Protein 6L1W (pdb70)

Nearest PDB structures (foldseek):
  6l1w-assembly1_A  TM=1.005E+00  e=6.007E-41  Mus musculus
  3u9g-assembly1_A  TM=9.540E-01  e=3.881E-32  Rattus norvegicus
  6uej-assembly1_A  TM=9.691E-01  e=9.689E-31  Homo sapiens
  6uei-assembly1_A  TM=9.422E-01  e=1.463E-28  Homo sapiens
  7bzh-assembly1_A  TM=6.789E-01  e=1.700E+00  Saccharolobus islandicus

Radius of gyration: 18.39 Å; Cα contacts (8 Å, |Δi|>4): 291; chains: 1; bounding box: 34×48×48 Å

Structure (mmCIF, N/CA/C/O backbone):
data_6L1W
#
_entry.id   6L1W
#
_cell.length_a   34.450
_cell.length_b   80.548
_cell.length_c   84.172
_cell.angle_alpha   90.000
_cell.angle_beta   90.000
_cell.angle_gamma   90.000
#
_symmetry.space_group_name_H-M   'P 21 21 21'
#
loop_
_entity.id
_entity.type
_entity.pdbx_description
1 polymer 'Zinc finger CCCH-type antiviral protein 1'
2 polymer "RNA (5'-R(*CP*GP*UP*CP*GP*U)-3')"
3 non-polymer 'ZINC ION'
4 water water
#
loop_
_atom_site.group_PDB
_atom_site.id
_atom_site.type_symbol
_atom_site.label_atom_id
_atom_site.label_alt_id
_atom_site.label_comp_id
_atom_site.label_asym_id
_atom_site.label_entity_id
_atom_site.label_seq_id
_atom_site.pdbx_PDB_ins_code
_atom_site.Cartn_x
_atom_site.Cartn_y
_atom_site.Cartn_z
_atom_site.occupancy
_atom_site.B_iso_or_equiv
_atom_site.auth_seq_id
_atom_site.auth_comp_id
_atom_site.auth_asym_id
_atom_site.auth_atom_id
_atom_site.pdbx_PDB_model_num
ATOM 1 N N . PRO A 1 5 ? -10.191 67.064 21.021 1.00 69.24 4 PRO A N 1
ATOM 2 C CA . PRO A 1 5 ? -9.786 68.464 21.202 1.00 66.89 4 PRO A CA 1
ATOM 3 C C . PRO A 1 5 ? -8.303 68.603 21.537 1.00 65.24 4 PRO A C 1
ATOM 4 O O . PRO A 1 5 ? -7.696 69.634 21.249 1.00 62.09 4 PRO A O 1
ATOM 8 N N . GLU A 1 6 ? -7.735 67.566 22.142 1.00 65.49 5 GLU A N 1
ATOM 9 C CA . GLU A 1 6 ? -6.333 67.564 22.540 1.00 55.23 5 GLU A CA 1
ATOM 10 C C . GLU A 1 6 ? -5.473 66.818 21.526 1.00 43.24 5 GLU A C 1
ATOM 11 O O . GLU A 1 6 ? -4.246 66.912 21.550 1.00 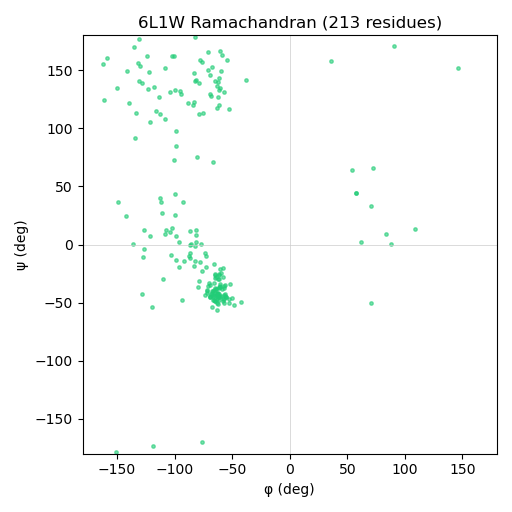39.01 5 GLU A O 1
ATOM 17 N N . VAL A 1 7 ? -6.125 66.077 20.636 1.00 39.82 6 VAL A N 1
ATOM 18 C CA . VAL A 1 7 ? -5.420 65.312 19.609 1.00 39.02 6 VAL A CA 1
ATOM 19 C C . VAL A 1 7 ? -4.774 66.205 18.531 1.00 39.28 6 VAL A C 1
ATOM 20 O O . VAL A 1 7 ? -3.704 65.884 17.999 1.00 38.73 6 VAL A O 1
ATOM 24 N N . PHE A 1 8 ? -5.417 67.333 18.237 1.00 37.06 7 PHE A N 1
ATOM 25 C CA . PHE A 1 8 ? -4.946 68.264 17.212 1.00 35.32 7 PHE A CA 1
ATOM 26 C C . PHE A 1 8 ? -3.628 68.928 17.595 1.00 32.01 7 PHE A C 1
ATOM 27 O O . PHE A 1 8 ? -2.753 69.118 16.749 1.00 32.67 7 PHE A O 1
ATOM 35 N N . CYS A 1 9 ? -3.491 69.283 18.869 1.00 31.79 8 CYS A N 1
ATOM 36 C CA . CYS A 1 9 ? -2.264 69.909 19.347 1.00 33.16 8 CYS A CA 1
ATOM 37 C C . CYS A 1 9 ? -1.121 68.902 19.295 1.00 28.15 8 CYS A C 1
ATOM 38 O O . CYS A 1 9 ? 0.007 69.236 18.915 1.00 33.50 8 CYS A O 1
ATOM 41 N N . PHE A 1 10 ? -1.438 67.667 19.668 1.00 31.46 9 PHE A N 1
ATOM 42 C CA . PHE A 1 10 ? -0.506 66.547 19.618 1.00 31.19 9 PHE A CA 1
ATOM 43 C C . PHE A 1 10 ? 0.114 66.409 18.225 1.00 32.01 9 PHE A C 1
ATOM 44 O O . PHE A 1 10 ? 1.333 66.336 18.082 1.00 32.01 9 PHE A O 1
ATOM 52 N N . ILE A 1 11 ? -0.734 66.391 17.203 1.00 30.41 10 ILE A N 1
ATOM 53 C CA . ILE A 1 11 ? -0.275 66.301 15.817 1.00 30.83 10 ILE A CA 1
ATOM 54 C C . ILE A 1 11 ? 0.575 67.513 15.405 1.00 31.71 10 ILE A C 1
ATOM 55 O O . ILE A 1 11 ? 1.672 67.361 14.861 1.00 27.17 10 ILE A O 1
ATOM 60 N N . THR A 1 12 ? 0.057 68.711 15.671 1.00 31.95 11 THR A N 1
ATOM 61 C CA . THR A 1 12 ? 0.746 69.962 15.340 1.00 25.10 11 THR A CA 1
ATOM 62 C C . THR A 1 12 ? 2.168 70.009 15.896 1.00 24.11 11 THR A C 1
ATOM 63 O O . THR A 1 12 ? 3.109 70.360 15.175 1.00 26.80 11 THR A O 1
ATOM 67 N N . LYS A 1 13 ? 2.320 69.638 17.170 1.00 25.08 12 LYS A N 1
ATOM 68 C CA . LYS A 1 13 ? 3.634 69.604 17.821 1.00 28.60 12 LYS A CA 1
ATOM 69 C C . LYS A 1 13 ? 4.617 68.725 17.059 1.00 30.46 12 LYS A C 1
ATOM 70 O O . LYS A 1 13 ? 5.774 69.095 16.878 1.00 36.44 12 LYS A O 1
ATOM 76 N N . ILE A 1 14 ? 4.151 67.565 16.606 1.00 33.25 13 ILE A N 1
ATOM 77 C CA . ILE A 1 14 ? 4.994 66.647 15.838 1.00 31.12 13 ILE A CA 1
ATOM 78 C C . ILE A 1 14 ? 5.319 67.205 14.447 1.00 29.30 13 ILE A C 1
ATOM 79 O O . ILE A 1 14 ? 6.467 67.147 14.008 1.00 35.61 13 ILE A O 1
ATOM 84 N N . LEU A 1 15 ? 4.313 67.742 13.758 1.00 29.83 14 LEU A N 1
ATOM 85 C CA . LEU A 1 15 ? 4.544 68.414 12.476 1.00 29.12 14 LEU A CA 1
ATOM 86 C C . LEU A 1 15 ? 5.533 69.568 12.640 1.00 29.25 14 LEU A C 1
ATOM 87 O O . LEU A 1 15 ? 6.482 69.701 11.864 1.00 29.54 14 LEU A O 1
ATOM 92 N N . CYS A 1 16 ? 5.313 70.393 13.661 1.00 30.78 15 CYS A N 1
ATOM 93 C CA . CYS A 1 16 ? 6.189 71.534 13.922 1.00 35.15 15 CYS A CA 1
ATOM 94 C C . CYS A 1 16 ? 7.600 71.100 14.311 1.00 42.64 15 CYS A C 1
ATOM 95 O O . CYS A 1 16 ? 8.567 71.833 14.100 1.00 47.27 15 CYS A O 1
ATOM 98 N N . ALA A 1 17 ? 7.715 69.901 14.872 1.00 44.05 16 ALA A N 1
ATOM 99 C CA . ALA A 1 17 ? 9.015 69.354 15.245 1.00 44.27 16 ALA A CA 1
ATOM 100 C C . ALA A 1 17 ? 9.772 68.864 14.010 1.00 44.47 16 ALA A C 1
ATOM 101 O O . ALA A 1 17 ? 11.000 68.753 14.022 1.00 41.82 16 ALA A O 1
ATOM 103 N N . HIS A 1 18 ? 9.031 68.571 12.946 1.00 44.89 17 HIS A N 1
ATOM 104 C CA . HIS A 1 18 ? 9.625 68.048 11.724 1.00 44.50 17 HIS A CA 1
ATOM 105 C C . HIS A 1 18 ? 9.554 69.042 10.566 1.00 39.60 17 HIS A C 1
ATOM 106 O O . HIS A 1 18 ? 9.359 68.652 9.413 1.00 41.06 17 HIS A O 1
ATOM 113 N N . GLY A 1 19 ? 9.707 70.325 10.874 1.00 37.20 18 GLY A N 1
ATOM 114 C CA . GLY A 1 19 ? 9.820 71.341 9.841 1.00 33.83 18 GLY A CA 1
ATOM 115 C C . GLY A 1 19 ? 8.501 71.847 9.288 1.00 32.24 18 GLY A C 1
ATOM 116 O O . GLY A 1 19 ? 8.478 72.575 8.294 1.00 33.69 18 GLY A O 1
ATOM 117 N N . GLY A 1 20 ? 7.399 71.460 9.923 1.00 25.11 19 GLY A N 1
ATOM 118 C CA . GLY A 1 20 ? 6.087 71.962 9.545 1.00 21.11 19 GLY A CA 1
ATOM 119 C C . GLY A 1 20 ? 5.386 71.163 8.460 1.00 28.23 19 GLY A C 1
ATOM 120 O O . GLY A 1 20 ? 4.270 71.502 8.054 1.00 26.93 19 GLY A O 1
ATOM 121 N N . ARG A 1 21 ? 6.041 70.104 7.989 1.00 31.59 20 ARG A N 1
ATOM 122 C CA . ARG A 1 21 ? 5.481 69.238 6.954 1.00 31.81 20 ARG A CA 1
ATOM 123 C C . ARG A 1 21 ? 5.988 67.799 7.102 1.00 35.34 20 ARG A C 1
ATOM 124 O O . ARG A 1 21 ? 7.177 67.568 7.322 1.00 36.51 20 ARG A O 1
ATOM 132 N N . MET A 1 22 ? 5.075 66.839 6.996 1.00 33.08 21 MET A N 1
ATOM 133 C CA . MET A 1 22 ? 5.428 65.423 6.991 1.00 32.91 21 MET A CA 1
ATOM 134 C C . MET A 1 22 ? 4.546 64.698 5.990 1.00 34.70 21 MET A C 1
ATOM 135 O O . MET A 1 22 ? 3.399 65.096 5.762 1.00 31.59 21 MET A O 1
ATOM 140 N N . THR A 1 23 ? 5.075 63.633 5.395 1.00 36.98 22 THR A N 1
ATOM 141 C CA . THR A 1 23 ? 4.250 62.734 4.604 1.00 41.00 22 THR A CA 1
ATOM 142 C C . THR A 1 23 ? 3.349 61.971 5.563 1.00 41.90 22 THR A C 1
ATOM 143 O O . THR A 1 23 ? 3.715 61.747 6.719 1.00 35.80 22 THR A O 1
ATOM 147 N N . LEU A 1 24 ? 2.170 61.587 5.088 1.00 44.07 23 LEU A N 1
ATOM 148 C CA . LEU A 1 24 ? 1.213 60.864 5.917 1.00 47.89 23 LEU A CA 1
ATOM 149 C C . LEU A 1 24 ? 1.790 59.542 6.412 1.00 47.47 23 LEU A C 1
ATOM 150 O O . LEU A 1 24 ? 1.487 59.102 7.523 1.00 42.22 23 LEU A O 1
ATOM 155 N N . GLU A 1 25 ? 2.620 58.914 5.584 1.00 51.02 24 GLU A N 1
ATOM 156 C CA . GLU A 1 25 ? 3.292 57.678 5.973 1.00 56.83 24 GLU A CA 1
ATOM 157 C C . GLU A 1 25 ? 4.255 57.933 7.133 1.00 53.30 24 GLU A C 1
ATOM 158 O O . GLU A 1 25 ? 4.232 57.217 8.137 1.00 48.52 24 GLU A O 1
ATOM 164 N N . GLU A 1 26 ? 5.086 58.965 6.998 1.00 52.49 25 GLU A N 1
ATOM 165 C CA . GLU A 1 26 ? 6.061 59.305 8.032 1.00 54.24 25 GLU A CA 1
ATOM 166 C C . GLU A 1 26 ? 5.374 59.753 9.323 1.00 52.36 25 GLU A C 1
ATOM 167 O O . GLU A 1 26 ? 5.913 59.579 10.417 1.00 55.12 25 GLU A O 1
ATOM 173 N N . LEU A 1 27 ? 4.181 60.326 9.191 1.00 48.64 26 LEU A N 1
ATOM 174 C CA . LEU A 1 27 ? 3.403 60.739 10.358 1.00 45.52 26 LEU A CA 1
ATOM 175 C C . LEU A 1 27 ? 2.937 59.511 11.136 1.00 46.44 26 LEU A C 1
ATOM 176 O O . LEU A 1 27 ? 2.978 59.489 12.367 1.00 45.26 26 LEU A O 1
ATOM 181 N N . LEU A 1 28 ? 2.501 58.490 10.401 1.00 48.80 27 LEU A N 1
ATOM 182 C CA . LEU A 1 28 ? 2.082 57.223 10.992 1.00 52.15 27 LEU A CA 1
ATOM 183 C C . LEU A 1 28 ? 3.245 56.508 11.680 1.00 52.87 27 LEU A C 1
ATOM 184 O O . LEU A 1 28 ? 3.040 55.726 12.608 1.00 52.87 27 LEU A O 1
ATOM 189 N N . GLY A 1 29 ? 4.466 56.787 11.231 1.00 54.70 28 GLY A N 1
ATOM 190 C CA . GLY A 1 29 ? 5.651 56.175 11.811 1.00 60.13 28 GLY A CA 1
ATOM 191 C C . GLY A 1 29 ? 6.115 56.863 13.082 1.00 62.81 28 GLY A C 1
ATOM 192 O O . GLY A 1 29 ? 7.217 56.614 13.575 1.00 63.29 28 GLY A O 1
ATOM 193 N N . GLU A 1 30 ? 5.259 57.733 13.610 1.00 61.56 29 GLU A N 1
ATOM 194 C CA . GLU A 1 30 ? 5.548 58.481 14.823 1.00 59.31 29 GLU A CA 1
ATOM 195 C C . GLU A 1 30 ? 4.420 58.324 15.843 1.00 53.29 29 GLU A C 1
ATOM 196 O O . GLU A 1 30 ? 4.569 58.717 16.997 1.00 52.70 29 GLU A O 1
ATOM 202 N N . ILE A 1 31 ? 3.291 57.758 15.416 1.00 52.51 30 ILE A N 1
ATOM 203 C CA . ILE A 1 31 ? 2.107 57.673 16.279 1.00 52.15 30 ILE A CA 1
ATOM 204 C C . ILE A 1 31 ? 1.477 56.281 16.351 1.00 55.73 30 ILE A C 1
ATOM 205 O O . ILE A 1 31 ? 1.910 55.351 15.670 1.00 57.03 30 ILE A O 1
ATOM 210 N N . SER A 1 32 ? 0.440 56.161 17.178 1.00 59.99 31 SER A N 1
ATOM 211 C CA . SER A 1 32 ? -0.198 54.879 17.465 1.00 66.42 31 SER A CA 1
ATOM 212 C C . SER A 1 32 ? -1.611 54.822 16.911 1.00 68.32 31 SER A C 1
ATOM 213 O O . SER A 1 32 ? -2.522 54.300 17.557 1.00 68.27 31 SER A O 1
ATOM 216 N N . LEU A 1 33 ? -1.790 55.363 15.714 1.00 67.16 32 LEU A N 1
ATOM 217 C CA . LEU A 1 33 ? -3.089 55.334 15.064 1.00 64.81 32 LEU A CA 1
ATOM 218 C C . LEU A 1 33 ? -2.979 54.639 13.711 1.00 68.08 32 LEU A C 1
ATOM 219 O O . LEU A 1 33 ? -1.930 54.687 13.068 1.00 68.84 32 LEU A O 1
ATOM 224 N N . PRO A 1 34 ? -4.051 53.958 13.289 1.00 68.89 33 PRO A N 1
ATOM 225 C CA . PRO A 1 34 ? -4.061 53.468 11.911 1.00 68.00 33 PRO A CA 1
ATOM 226 C C . PRO A 1 34 ? -4.345 54.627 10.968 1.00 67.73 33 PRO A C 1
ATOM 227 O O . PRO A 1 34 ? -4.920 55.634 11.388 1.00 62.82 33 PRO A O 1
ATOM 231 N N . GLU A 1 35 ? -3.942 54.473 9.713 1.00 69.36 34 GLU A N 1
ATOM 232 C CA . GLU A 1 35 ? -4.065 55.517 8.702 1.00 65.26 34 GLU A CA 1
ATOM 233 C C . GLU A 1 35 ? -5.481 56.083 8.591 1.00 64.15 34 GLU A C 1
ATOM 234 O O . GLU A 1 35 ? -5.664 57.270 8.329 1.00 59.90 34 GLU A O 1
ATOM 240 N N . ALA A 1 36 ? -6.477 55.226 8.797 1.00 68.36 35 ALA A N 1
ATOM 241 C CA . ALA A 1 36 ? -7.883 55.624 8.731 1.00 68.26 35 ALA A CA 1
ATOM 242 C C . ALA A 1 36 ? -8.265 56.660 9.790 1.00 64.92 35 ALA A C 1
ATOM 243 O O . ALA A 1 36 ? -8.989 57.610 9.497 1.00 63.51 35 ALA A O 1
ATOM 245 N N . GLN A 1 37 ? -7.788 56.461 11.019 1.00 63.71 36 GLN A N 1
ATOM 246 C CA . GLN A 1 37 ? -8.067 57.376 12.131 1.00 62.41 36 GLN A CA 1
ATOM 247 C C . GLN A 1 37 ? -7.368 58.729 11.967 1.00 61.35 36 GLN A C 1
ATOM 248 O O . GLN A 1 37 ? -7.959 59.782 12.206 1.00 61.61 36 GLN A O 1
ATOM 254 N N . LEU A 1 38 ? -6.096 58.687 11.587 1.00 58.13 37 LEU A N 1
ATOM 255 C CA . LEU A 1 38 ? -5.304 59.896 11.410 1.00 56.82 37 LEU A CA 1
ATOM 256 C C . LEU A 1 38 ? -5.893 60.772 10.312 1.00 57.38 37 LEU A C 1
ATOM 257 O O . LEU A 1 38 ? -6.143 61.961 10.514 1.00 58.31 37 LEU A O 1
ATOM 262 N N . TYR A 1 39 ? -6.128 60.161 9.157 1.00 56.83 38 TYR A N 1
ATOM 263 C CA . TYR A 1 39 ? -6.561 60.877 7.963 1.00 58.02 38 TYR A CA 1
ATOM 264 C C . TYR A 1 39 ? -7.920 61.563 8.118 1.00 60.00 38 TYR A C 1
ATOM 265 O O . TYR A 1 39 ? -8.170 62.596 7.495 1.00 60.69 38 TYR A O 1
ATOM 274 N N . GLU A 1 40 ? -8.790 60.996 8.949 1.00 62.29 39 GLU A N 1
ATOM 275 C CA . GLU A 1 40 ? -10.114 61.576 9.179 1.00 67.25 39 GLU A CA 1
ATOM 276 C C . GLU A 1 40 ? -10.089 62.693 10.220 1.00 64.13 39 GLU A C 1
ATOM 277 O O . GLU A 1 40 ? -11.018 63.498 10.303 1.00 65.84 39 GLU A O 1
ATOM 283 N N . LEU A 1 41 ? -9.023 62.730 11.015 1.00 60.98 40 LEU A N 1
ATOM 284 C CA . LEU A 1 41 ? -8.843 63.767 12.029 1.00 55.99 40 LEU A CA 1
ATOM 285 C C . LEU A 1 41 ? -8.316 65.061 11.399 1.00 53.05 40 LEU A C 1
ATOM 286 O O . LEU A 1 41 ? -8.695 66.164 11.801 1.00 51.75 40 LEU A O 1
ATOM 291 N N . LEU A 1 42 ? -7.442 64.908 10.409 1.00 49.17 41 LEU A N 1
ATOM 292 C CA . LEU A 1 42 ? -6.876 66.035 9.678 1.00 46.45 41 LEU A CA 1
ATOM 293 C C . LEU A 1 42 ? -7.973 66.797 8.933 1.00 49.85 41 LEU A C 1
ATOM 294 O O . LEU A 1 42 ? -8.026 68.029 8.970 1.00 50.21 41 LEU A O 1
ATOM 299 N N . LYS A 1 43 ? -8.856 66.049 8.276 1.00 52.39 42 LYS A N 1
ATOM 300 C CA . LYS A 1 43 ? -9.994 66.626 7.566 1.00 54.64 42 LYS A CA 1
ATOM 301 C C . LYS A 1 43 ? -10.925 67.409 8.488 1.00 58.16 42 LYS A C 1
ATOM 302 O O . LYS A 1 43 ? -11.488 68.432 8.092 1.00 56.81 42 LYS A O 1
ATOM 308 N N . ALA A 1 44 ? -11.082 66.918 9.716 1.00 60.94 43 ALA A N 1
ATOM 309 C CA . ALA A 1 44 ? -11.973 67.532 10.701 1.00 58.83 43 ALA A CA 1
ATOM 310 C C . ALA A 1 44 ? -11.550 68.950 11.078 1.00 54.16 43 ALA A C 1
ATOM 311 O O . ALA A 1 44 ? -12.331 69.891 10.949 1.00 53.48 43 ALA A O 1
ATOM 313 N N . ALA A 1 45 ? -10.314 69.093 11.550 1.00 51.83 44 ALA A N 1
ATOM 314 C CA . ALA A 1 45 ? -9.768 70.403 11.902 1.00 47.94 44 ALA A CA 1
ATOM 315 C C . ALA A 1 45 ? -9.789 71.377 10.726 1.00 38.88 44 ALA A C 1
ATOM 316 O O . ALA A 1 45 ? -9.849 72.592 10.920 1.00 40.68 44 ALA A O 1
ATOM 318 N N . GLY A 1 46 ? -9.721 70.840 9.511 1.00 34.03 45 GLY A N 1
ATOM 319 C CA . GLY A 1 46 ? -9.814 71.655 8.313 1.00 35.43 45 GLY A CA 1
ATOM 320 C C . GLY A 1 46 ? -8.479 72.161 7.799 1.00 31.15 45 GLY A C 1
ATOM 321 O O . GLY A 1 46 ? -7.461 72.026 8.476 1.00 29.65 45 GLY A O 1
ATOM 322 N N . PRO A 1 47 ? -8.482 72.758 6.596 1.00 32.30 46 PRO A N 1
ATOM 323 C CA . PRO A 1 47 ? -7.278 73.238 5.903 1.00 30.71 46 PRO A CA 1
ATOM 324 C C . PRO A 1 47 ? -6.687 74.511 6.513 1.00 29.12 46 PRO A C 1
ATOM 325 O O . PRO A 1 47 ? -5.609 74.938 6.096 1.00 23.84 46 PRO A O 1
ATOM 329 N N . ASP A 1 48 ? -7.385 75.111 7.473 1.00 32.94 47 ASP A N 1
ATOM 330 C CA . ASP A 1 48 ? -6.846 76.263 8.191 1.00 35.90 47 ASP A CA 1
ATOM 331 C C . ASP A 1 48 ? -5.980 75.803 9.358 1.00 33.85 47 ASP A C 1
ATOM 332 O O . ASP A 1 48 ? -5.428 76.617 10.098 1.00 36.89 47 ASP A O 1
ATOM 337 N N . ARG A 1 49 ? -5.862 74.486 9.505 1.00 28.91 48 ARG A N 1
ATOM 338 C CA . ARG A 1 49 ? -5.002 73.886 10.519 1.00 29.76 48 ARG A CA 1
ATOM 339 C C . ARG A 1 49 ? -4.071 72.849 9.870 1.00 27.90 48 ARG A C 1
ATOM 340 O O . ARG A 1 49 ? -2.880 72.778 10.182 1.00 22.79 48 ARG A O 1
ATOM 348 N N . PHE A 1 50 ? -4.621 72.049 8.960 1.00 26.97 49 PHE A N 1
ATOM 349 C CA . PHE A 1 50 ? -3.833 71.050 8.251 1.00 23.15 49 PHE A CA 1
ATOM 350 C C . PHE A 1 50 ? -4.124 71.087 6.745 1.00 26.74 49 PHE A C 1
ATOM 351 O O . PHE A 1 50 ? -5.232 70.774 6.311 1.00 26.03 49 PHE A O 1
ATOM 359 N N . VAL A 1 51 ? -3.125 71.480 5.959 1.00 22.56 50 VAL A N 1
ATOM 360 C CA . VAL A 1 51 ? -3.241 71.491 4.502 1.00 25.08 50 VAL A CA 1
ATOM 361 C C . VAL A 1 51 ? -2.832 70.131 3.939 1.00 30.23 50 VAL A C 1
ATOM 362 O O . VAL A 1 51 ? -1.710 69.679 4.172 1.00 24.76 50 VAL A O 1
ATOM 366 N N . LEU A 1 52 ? -3.740 69.483 3.205 1.00 32.78 51 LEU A N 1
ATOM 367 C CA . LEU A 1 52 ? -3.501 68.135 2.665 1.00 33.50 51 LEU A CA 1
ATOM 368 C C . LEU A 1 52 ? -3.072 68.140 1.190 1.00 34.98 51 LEU A C 1
ATOM 369 O O . LEU A 1 52 ? -3.677 68.816 0.362 1.00 36.66 51 LEU A O 1
ATOM 374 N N . LEU A 1 53 ? -2.028 67.375 0.874 1.00 38.27 52 LEU A N 1
ATOM 375 C CA . LEU A 1 53 ? -1.361 67.461 -0.426 1.00 42.34 52 LEU A CA 1
ATOM 376 C C . LEU A 1 53 ? -1.300 66.131 -1.181 1.00 47.28 52 LEU A C 1
ATOM 37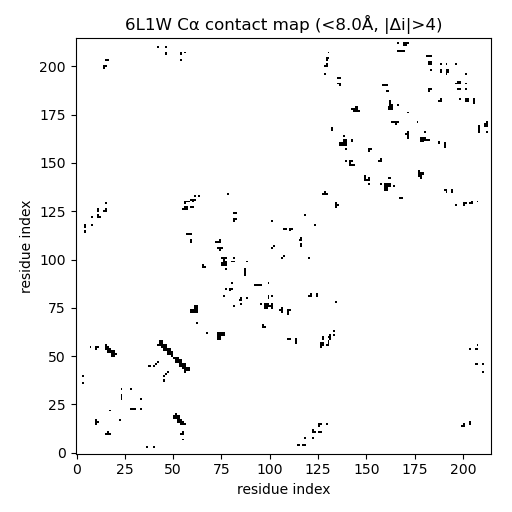7 O O . LEU A 1 53 ? -1.460 65.061 -0.597 1.00 45.18 52 LEU A O 1
ATOM 382 N N . GLU A 1 54 ? -1.046 66.215 -2.484 1.00 58.57 53 GLU A N 1
ATOM 383 C CA . GLU A 1 54 ? -0.903 65.032 -3.327 1.00 65.89 53 GLU A CA 1
ATOM 384 C C . GLU A 1 54 ? 0.398 65.093 -4.119 1.00 67.04 53 GLU A C 1
ATOM 385 O O . GLU A 1 54 ? 0.522 64.494 -5.185 1.00 69.98 53 GLU A O 1
ATOM 391 N N . THR A 1 62 ? 1.537 59.578 -3.333 1.00 73.25 61 THR A N 1
ATOM 392 C CA . THR A 1 62 ? 1.966 59.944 -1.986 1.00 71.90 61 THR A CA 1
ATOM 393 C C . THR A 1 62 ? 1.101 61.071 -1.413 1.00 67.45 61 THR A C 1
ATOM 394 O O . THR A 1 62 ? 0.466 61.820 -2.158 1.00 68.39 61 THR A O 1
ATOM 398 N N . ARG A 1 63 ? 1.072 61.176 -0.087 1.00 60.07 62 ARG A N 1
ATOM 399 C CA . ARG A 1 63 ? 0.302 62.210 0.597 1.00 53.29 62 ARG A CA 1
ATOM 400 C C . ARG A 1 63 ? 1.140 62.921 1.650 1.00 47.68 62 ARG A C 1
ATOM 401 O O . ARG A 1 63 ? 1.925 62.293 2.364 1.00 47.12 62 ARG A O 1
ATOM 409 N N . SER A 1 64 ? 0.958 64.234 1.744 1.00 43.22 63 SER A N 1
ATOM 410 C CA . SER A 1 64 ? 1.647 65.048 2.740 1.00 43.48 63 SER A CA 1
ATOM 411 C C . SER A 1 64 ? 0.682 65.953 3.501 1.00 37.34 63 SER A C 1
ATOM 412 O O . SER A 1 64 ? -0.381 66.318 2.991 1.00 37.43 63 SER A O 1
ATOM 415 N N . VAL A 1 65 ? 1.059 66.313 4.723 1.00 31.45 64 VAL A N 1
ATOM 416 C CA . VAL A 1 65 ? 0.275 67.254 5.513 1.00 32.70 64 VAL A CA 1
ATOM 417 C C . VAL A 1 65 ? 1.149 68.453 5.912 1.00 33.21 64 VAL A C 1
ATOM 418 O O . VAL A 1 65 ? 2.303 68.292 6.329 1.00 32.20 64 VAL A O 1
ATOM 422 N N . VAL A 1 66 ? 0.608 69.657 5.744 1.00 29.17 65 VAL A N 1
ATOM 423 C CA . VAL A 1 66 ? 1.315 70.877 6.127 1.00 22.34 65 VAL A CA 1
ATOM 424 C C . VAL A 1 66 ? 0.580 71.546 7.289 1.00 21.40 65 VAL A C 1
ATOM 425 O O . VAL A 1 66 ? -0.624 71.780 7.216 1.00 21.34 65 VAL A O 1
ATOM 429 N N . ALA A 1 67 ? 1.300 71.835 8.370 1.00 20.90 66 ALA A N 1
ATOM 430 C CA . ALA A 1 67 ? 0.691 72.477 9.535 1.00 20.53 66 ALA A CA 1
ATOM 431 C C . ALA A 1 67 ? 0.512 73.971 9.306 1.00 18.73 66 ALA A C 1
ATOM 432 O O . ALA A 1 67 ? 1.386 74.625 8.744 1.00 18.01 66 ALA A O 1
ATOM 434 N N . THR A 1 68 ? -0.620 74.512 9.740 1.00 18.93 67 THR A N 1
ATOM 435 C CA . THR A 1 68 ? -0.842 75.954 9.666 1.00 18.36 67 THR A CA 1
ATOM 436 C C . THR A 1 68 ? -1.779 76.406 10.786 1.00 17.41 67 THR A C 1
ATOM 437 O O . THR A 1 68 ? -2.191 75.592 11.617 1.00 18.81 67 THR A O 1
ATOM 441 N N . THR A 1 69 ? -2.095 77.699 10.825 1.00 14.50 68 THR A N 1
ATOM 442 C CA . THR A 1 69 ? -2.955 78.256 11.872 1.00 11.39 68 THR A CA 1
ATOM 443 C C . THR A 1 69 ? -3.494 79.605 11.419 1.00 15.26 68 THR A C 1
ATOM 444 O O . THR A 1 69 ? -2.889 80.252 10.561 1.00 12.65 68 THR A O 1
ATOM 448 N N . ARG A 1 70 ? -4.634 80.017 11.975 1.00 12.69 69 ARG A N 1
ATOM 449 C CA . ARG A 1 70 ? -5.191 81.339 11.696 1.00 15.50 69 ARG A CA 1
ATOM 450 C C . ARG A 1 70 ? -4.522 82.401 12.563 1.00 12.79 69 ARG A C 1
ATOM 451 O O . ARG A 1 70 ? -4.672 83.595 12.323 1.00 19.07 69 ARG A O 1
ATOM 459 N N . ALA A 1 71 ? -3.797 81.960 13.587 1.00 14.98 70 ALA A N 1
ATOM 460 C CA . ALA A 1 71 ? -3.186 82.887 14.538 1.00 12.81 70 ALA A CA 1
ATOM 461 C C . ALA A 1 71 ? -2.159 83.774 13.853 1.00 18.44 70 ALA A C 1
ATOM 462 O O . ALA A 1 71 ? -1.342 83.311 13.050 1.00 18.46 70 ALA A O 1
ATOM 464 N N . ARG A 1 72 ? -2.207 85.057 14.183 1.00 14.31 71 ARG A N 1
ATOM 465 C CA . ARG A 1 72 ? -1.360 86.034 13.537 1.00 11.71 71 ARG A CA 1
ATOM 466 C C . ARG A 1 72 ? -0.695 86.897 14.587 1.00 12.47 71 ARG A C 1
ATOM 467 O O . ARG A 1 72 ? -1.190 87.025 15.711 1.00 16.68 71 ARG A O 1
ATOM 475 N N . VAL A 1 73 ? 0.435 87.484 14.212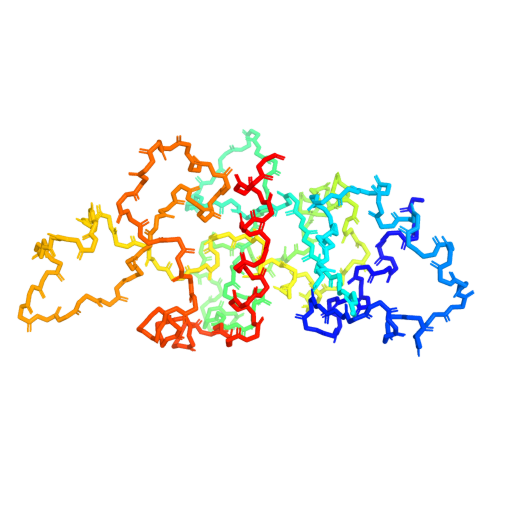 1.00 11.59 72 VAL A N 1
ATOM 476 C CA . VAL A 1 73 ? 1.118 88.456 15.055 1.00 11.82 72 VAL A CA 1
ATOM 477 C C . VAL A 1 73 ? 0.675 89.857 14.658 1.00 16.55 72 VAL A C 1
ATOM 478 O O . VAL A 1 73 ? 0.684 90.207 13.474 1.00 18.83 72 VAL A O 1
ATOM 482 N N . CYS A 1 74 ? 0.268 90.649 15.648 1.00 14.34 73 CYS A N 1
ATOM 483 C CA . CYS A 1 74 ? -0.123 92.042 15.417 1.00 18.10 73 CYS A CA 1
ATOM 484 C C . CYS A 1 74 ? 1.012 92.822 14.761 1.00 17.49 73 CYS A C 1
ATOM 485 O O . CYS A 1 74 ? 2.151 92.762 15.221 1.00 21.77 73 CYS A O 1
ATOM 488 N N . ARG A 1 75 ? 0.694 93.547 13.689 1.00 21.08 74 ARG A N 1
ATOM 489 C CA . ARG A 1 75 ? 1.695 94.259 12.884 1.00 24.91 74 ARG A CA 1
ATOM 490 C C . ARG A 1 75 ? 1.999 95.657 13.407 1.00 29.57 74 ARG A C 1
ATOM 491 O O . ARG A 1 75 ? 2.934 96.304 12.938 1.00 29.15 74 ARG A O 1
ATOM 499 N N . ARG A 1 76 ? 1.202 96.129 14.360 1.00 28.69 75 ARG A N 1
ATOM 500 C CA . ARG A 1 76 ? 1.358 97.485 14.880 1.00 32.97 75 ARG A CA 1
ATOM 501 C C . ARG A 1 76 ? 2.649 97.695 15.667 1.00 27.48 75 ARG A C 1
ATOM 502 O O . ARG A 1 76 ? 3.192 96.760 16.258 1.00 21.89 75 ARG A O 1
ATOM 510 N N . LYS A 1 77 ? 3.123 98.937 15.673 1.00 28.02 76 LYS A N 1
ATOM 511 C CA . LYS A 1 77 ? 4.201 99.348 16.562 1.00 32.84 76 LYS A CA 1
ATOM 512 C C . LYS A 1 77 ? 3.679 99.463 17.992 1.00 30.79 76 LYS A C 1
ATOM 513 O O . LYS A 1 77 ? 4.333 99.026 18.942 1.00 35.47 76 LYS A O 1
ATOM 519 N N . TYR A 1 78 ? 2.501 100.063 18.131 1.00 23.89 77 TYR A N 1
ATOM 520 C CA . TYR A 1 78 ? 1.841 100.209 19.424 1.00 26.40 77 TYR A CA 1
ATOM 521 C C . TYR A 1 78 ? 0.355 99.963 19.219 1.00 30.38 77 TYR A C 1
ATOM 522 O O . TYR A 1 78 ? -0.298 100.648 18.426 1.00 40.04 77 TYR A O 1
ATOM 531 N N . CYS A 1 79 ? -0.178 98.978 19.930 1.00 28.21 78 CYS A N 1
ATOM 532 C CA . CYS A 1 79 ? -1.557 98.565 19.723 1.00 27.38 78 CYS A CA 1
ATOM 533 C C . CYS A 1 79 ? -2.393 98.777 20.970 1.00 28.27 78 CYS A C 1
ATOM 534 O O . CYS A 1 79 ? -1.964 98.433 22.066 1.00 29.53 78 CYS A O 1
ATOM 537 N N . GLN A 1 80 ? -3.592 99.328 20.805 1.00 32.52 79 GLN A N 1
ATOM 538 C CA . GLN A 1 80 ? -4.513 99.469 21.929 1.00 35.49 79 GLN A CA 1
ATOM 539 C C . GLN A 1 80 ? -5.615 98.422 21.835 1.00 32.50 79 GLN A C 1
ATOM 540 O O . GLN A 1 80 ? -6.215 98.252 20.778 1.00 30.91 79 GLN A O 1
ATOM 546 N N . ARG A 1 81 ? -5.872 97.720 22.936 1.00 36.40 80 ARG A N 1
ATOM 547 C CA . ARG A 1 81 ? -6.931 96.716 22.971 1.00 41.16 80 ARG A CA 1
ATOM 548 C C . ARG A 1 81 ? -8.279 97.354 22.663 1.00 41.10 80 ARG A C 1
ATOM 549 O O . ARG A 1 81 ? -8.498 98.520 22.980 1.00 45.80 80 ARG A O 1
ATOM 557 N N . PRO A 1 82 ? -9.197 96.591 22.051 1.00 40.12 81 PRO A N 1
ATOM 558 C CA . PRO A 1 82 ? -9.134 95.149 21.794 1.00 36.71 81 PRO A CA 1
ATOM 559 C C . PRO A 1 82 ? -8.355 94.776 20.538 1.00 26.00 81 PRO A C 1
ATOM 560 O O . PRO A 1 82 ? -8.337 95.519 19.560 1.00 26.55 81 PRO A O 1
ATOM 564 N N . CYS A 1 83 ? -7.704 93.619 20.601 1.00 23.17 82 CYS A N 1
ATOM 565 C CA . CYS A 1 83 ? -6.951 93.062 19.482 1.00 21.20 82 CYS A CA 1
ATOM 566 C C . CYS A 1 83 ? -6.744 91.572 19.726 1.00 20.32 82 CYS A C 1
ATOM 567 O O . CYS A 1 83 ? -6.196 91.172 20.754 1.00 22.82 82 CYS A O 1
ATOM 570 N N . ASP A 1 84 ? -7.165 90.752 18.773 1.00 20.01 83 ASP A N 1
ATOM 571 C CA . ASP A 1 84 ? -7.122 89.308 18.955 1.00 25.48 83 ASP A CA 1
ATOM 572 C C . ASP A 1 84 ? -5.917 88.660 18.273 1.00 22.30 83 ASP A C 1
ATOM 573 O O . ASP A 1 84 ? -5.946 87.480 17.934 1.00 18.51 83 ASP A O 1
ATOM 578 N N . SER A 1 85 ? -4.858 89.441 18.089 1.00 20.12 84 SER A N 1
ATOM 579 C CA . SER A 1 85 ? -3.619 88.925 17.527 1.00 23.38 84 SER A CA 1
ATOM 580 C C . SER A 1 85 ? -2.600 88.707 18.628 1.00 22.19 84 SER A C 1
ATOM 581 O O . SER A 1 85 ? -2.735 89.247 19.724 1.00 19.06 84 SER A O 1
ATOM 584 N N . LEU A 1 86 ? -1.577 87.914 18.334 1.00 20.36 85 LEU A N 1
ATOM 585 C CA . LEU A 1 86 ? -0.455 87.776 19.245 1.00 18.05 85 LEU A CA 1
ATOM 586 C C . LEU A 1 86 ? 0.325 89.082 19.272 1.00 19.30 85 LEU A C 1
ATOM 587 O O . LEU A 1 86 ? 0.417 89.777 18.257 1.00 12.65 85 LEU A O 1
ATOM 592 N N . HIS A 1 87 ? 0.877 89.428 20.429 1.00 18.59 86 HIS A N 1
ATOM 593 C CA . HIS A 1 87 ? 1.738 90.597 20.514 1.00 16.57 86 HIS A CA 1
ATOM 594 C C . HIS A 1 87 ? 3.089 90.152 21.014 1.00 19.14 86 HIS A C 1
ATOM 595 O O . HIS A 1 87 ? 3.253 89.841 22.195 1.00 22.18 86 HIS A O 1
ATOM 602 N N . LEU A 1 88 ? 4.057 90.110 20.110 1.00 19.81 87 LEU A N 1
ATOM 603 C CA . LEU A 1 88 ? 5.383 89.656 20.471 1.00 21.46 87 LEU A CA 1
ATOM 604 C C . LEU A 1 88 ? 6.440 90.149 19.504 1.00 23.91 87 LEU A C 1
ATOM 605 O O . LEU A 1 88 ? 6.138 90.544 18.371 1.00 20.03 87 LEU A O 1
ATOM 610 N N . CYS A 1 89 ? 7.683 90.123 19.969 1.00 23.44 88 CYS A N 1
ATOM 611 C CA . CYS A 1 89 ? 8.825 90.407 19.121 1.00 22.31 88 CYS A CA 1
ATOM 612 C C . CYS A 1 89 ? 9.157 89.193 18.263 1.00 24.41 88 CYS A C 1
ATOM 613 O O . CYS A 1 89 ? 9.606 88.166 18.782 1.00 25.20 88 CYS A O 1
ATOM 616 N N . LYS A 1 90 ? 8.947 89.315 16.953 1.00 19.79 89 LYS A N 1
ATOM 617 C CA . LYS A 1 90 ? 9.238 88.221 16.034 1.00 19.92 89 LYS A CA 1
ATOM 618 C C . LYS A 1 90 ? 10.705 87.800 16.145 1.00 28.49 89 LYS A C 1
ATOM 619 O O . LYS A 1 90 ? 11.015 86.607 16.187 1.00 20.18 89 LYS A O 1
ATOM 625 N N . LEU A 1 91 ? 11.594 88.789 16.217 1.00 23.75 90 LEU A N 1
ATOM 626 C CA . LEU A 1 91 ? 13.027 88.550 16.328 1.00 27.70 90 LEU A CA 1
ATOM 627 C C . LEU A 1 91 ? 13.358 87.712 17.557 1.00 30.04 90 LEU A C 1
ATOM 628 O O . LEU A 1 91 ? 14.085 86.724 17.468 1.00 29.10 90 LEU A O 1
ATOM 633 N N . ASN A 1 92 ? 12.811 88.104 18.703 1.00 30.41 91 ASN A N 1
ATOM 634 C CA . ASN A 1 92 ? 13.029 87.364 19.943 1.00 32.06 91 ASN A CA 1
ATOM 635 C C . ASN A 1 92 ? 12.454 85.948 19.902 1.00 35.48 91 ASN A C 1
ATOM 636 O O . ASN A 1 92 ? 13.065 85.016 20.429 1.00 35.70 91 ASN A O 1
ATOM 641 N N . LEU A 1 93 ? 11.281 85.799 19.279 1.00 29.46 92 LEU A N 1
ATOM 642 C CA . LEU A 1 93 ? 10.665 84.487 19.092 1.00 28.04 92 LEU A CA 1
ATOM 643 C C . LEU A 1 93 ? 11.625 83.575 18.333 1.00 32.14 92 LEU A C 1
ATOM 644 O O . LEU A 1 93 ? 11.730 82.379 18.618 1.00 32.58 92 LEU A O 1
ATOM 649 N N . LEU A 1 94 ? 12.333 84.159 17.373 1.00 30.60 93 LEU A N 1
ATOM 650 C CA . LEU A 1 94 ? 13.300 83.423 16.578 1.00 35.05 93 LEU A CA 1
ATOM 651 C C . LEU A 1 94 ? 14.654 83.418 17.282 1.00 38.20 93 LEU A C 1
ATOM 652 O O . LEU A 1 94 ? 15.619 82.843 16.783 1.00 39.09 93 LEU A O 1
ATOM 657 N N . GLY A 1 95 ? 14.713 84.065 18.444 1.00 41.73 94 GLY A N 1
ATOM 658 C CA . GLY A 1 95 ? 15.929 84.134 19.237 1.00 43.82 94 GLY A CA 1
ATOM 659 C C . GLY A 1 95 ? 16.988 85.011 18.604 1.00 43.57 94 GLY A C 1
ATOM 660 O O . GLY A 1 95 ? 18.184 84.756 18.740 1.00 42.55 94 GLY A O 1
ATOM 661 N N . ARG A 1 96 ? 16.544 86.057 17.918 1.00 44.19 95 ARG A N 1
ATOM 662 C CA . ARG A 1 96 ? 17.451 86.882 17.134 1.00 44.13 95 ARG A CA 1
ATOM 663 C C . ARG A 1 96 ? 17.371 88.364 17.459 1.00 40.94 95 ARG A C 1
ATOM 664 O O . ARG A 1 96 ? 17.905 89.184 16.715 1.00 42.50 95 ARG A O 1
ATOM 672 N N . CYS A 1 97 ? 16.707 88.719 18.552 1.00 41.73 96 CYS A N 1
ATOM 673 C CA . CYS A 1 97 ? 16.644 90.126 18.931 1.00 40.75 96 CYS A CA 1
ATOM 674 C C . CYS A 1 97 ? 17.886 90.537 19.702 1.00 46.10 96 CYS A C 1
ATOM 675 O O . CYS A 1 97 ? 18.193 89.970 20.750 1.00 59.30 96 CYS A O 1
ATOM 678 N N . HIS A 1 98 ? 18.584 91.542 19.187 1.00 48.31 97 HIS A N 1
ATOM 679 C CA . HIS A 1 98 ? 19.832 91.999 19.788 1.00 55.74 97 HIS A CA 1
ATOM 680 C C . HIS A 1 98 ? 19.591 92.848 21.040 1.00 59.44 97 HIS A C 1
ATOM 681 O O . HIS A 1 98 ? 20.535 93.318 21.676 1.00 61.56 97 HIS A O 1
ATOM 688 N N . TYR A 1 99 ? 18.322 93.030 21.393 1.00 57.81 98 TYR A N 1
ATOM 689 C CA . TYR A 1 99 ? 17.957 93.801 22.574 1.00 60.24 98 TYR A CA 1
ATOM 690 C C . TYR A 1 99 ? 17.367 92.897 23.651 1.00 65.80 98 TYR A C 1
ATOM 691 O O . TYR A 1 99 ? 16.564 93.334 24.475 1.00 66.83 98 TYR A O 1
ATOM 700 N N . ALA A 1 100 ? 17.770 91.630 23.635 1.00 67.40 99 ALA A N 1
ATOM 701 C CA . ALA A 1 100 ? 17.323 90.676 24.641 1.00 66.87 99 ALA A CA 1
ATOM 702 C C . ALA A 1 100 ? 18.113 90.863 25.932 1.00 75.20 99 ALA A C 1
ATOM 703 O O . ALA A 1 100 ? 17.593 90.641 27.027 1.00 75.85 99 ALA A O 1
ATOM 705 N N . GLN A 1 101 ? 19.369 91.280 25.796 1.00 82.15 100 GLN A N 1
ATOM 706 C CA . GLN A 1 101 ? 20.247 91.421 26.951 1.00 93.62 100 GLN A CA 1
ATOM 707 C C . GLN A 1 101 ? 20.785 92.839 27.178 1.00 105.81 100 GLN A C 1
ATOM 708 O O . GLN A 1 101 ? 20.650 93.385 28.273 1.00 111.93 100 GLN A O 1
ATOM 714 N N . SER A 1 102 ? 21.397 93.422 26.149 1.00 109.47 101 SER A N 1
ATOM 715 C CA . SER A 1 102 ? 22.149 94.675 26.294 1.00 115.30 101 SER A CA 1
ATOM 716 C C . SER A 1 102 ? 21.311 95.910 26.620 1.00 117.68 101 SER A C 1
ATOM 717 O O . SER A 1 102 ? 21.601 96.622 27.582 1.00 124.02 101 SER A O 1
ATOM 720 N N . GLN A 1 103 ? 20.292 96.175 25.808 1.00 113.27 102 GLN A N 1
ATOM 721 C CA . GLN A 1 103 ? 19.391 97.295 26.064 1.00 114.41 102 GLN A CA 1
ATOM 722 C C . GLN A 1 103 ? 18.159 96.879 26.860 1.00 113.00 102 GLN A C 1
ATOM 723 O O . GLN A 1 103 ? 17.794 97.541 27.835 1.00 116.12 102 GLN A O 1
ATOM 729 N N . ARG A 1 104 ? 17.522 95.792 26.426 1.00 107.14 103 ARG A N 1
ATOM 730 C CA . ARG A 1 104 ? 16.266 95.298 27.003 1.00 101.96 103 ARG A CA 1
ATOM 731 C C . ARG A 1 104 ? 15.104 96.238 26.662 1.00 97.47 103 ARG A C 1
ATOM 732 O O . ARG A 1 104 ? 14.060 95.793 26.180 1.00 91.80 103 ARG A O 1
ATOM 740 N N . ASN A 1 105 ? 15.291 97.532 26.908 1.00 100.06 104 ASN A N 1
ATOM 741 C CA . ASN A 1 105 ? 14.459 98.553 26.285 1.00 97.04 104 ASN A CA 1
ATOM 742 C C . ASN A 1 105 ? 14.914 98.723 24.840 1.00 94.95 104 ASN A C 1
ATOM 743 O O . ASN A 1 105 ? 15.702 97.916 24.353 1.00 95.00 104 ASN A O 1
ATOM 748 N N . LEU A 1 106 ? 14.423 99.757 24.160 1.00 94.01 105 LEU A N 1
ATOM 749 C CA . LEU A 1 106 ? 14.691 99.970 22.728 1.00 89.98 105 LEU A CA 1
ATOM 750 C C . LEU A 1 106 ? 14.170 98.834 21.831 1.00 81.88 105 LEU A C 1
ATOM 751 O O . LEU A 1 106 ? 14.366 98.867 20.616 1.00 82.51 105 LEU A O 1
ATOM 756 N N . CYS A 1 107 ? 13.520 97.832 22.420 1.00 72.74 106 CYS A N 1
ATOM 757 C CA . CYS A 1 107 ? 12.683 96.933 21.632 1.00 60.49 106 CYS A CA 1
ATOM 758 C C . CYS A 1 107 ? 11.300 97.192 22.199 1.00 54.58 106 CYS A C 1
ATOM 759 O O . CYS A 1 107 ? 11.027 96.907 23.367 1.00 55.73 106 CYS A O 1
ATOM 762 N N . LYS A 1 108 ? 10.438 97.746 21.355 1.00 49.06 107 LYS A N 1
ATOM 763 C CA . LYS A 1 108 ? 9.099 98.139 21.751 1.00 47.97 107 LYS A CA 1
ATOM 764 C C . LYS A 1 108 ? 8.152 96.937 21.755 1.00 42.26 107 LYS A C 1
ATOM 765 O O . LYS A 1 108 ? 6.964 97.067 22.046 1.00 42.49 107 LYS A O 1
ATOM 771 N N . TYR A 1 109 ? 8.692 95.761 21.452 1.00 38.80 108 TYR A N 1
ATOM 772 C CA . TYR A 1 109 ? 7.870 94.561 21.339 1.00 32.18 108 TYR A CA 1
ATOM 773 C C . TYR A 1 109 ? 8.079 93.581 22.492 1.00 35.03 108 TYR A C 1
ATOM 774 O O . TYR A 1 109 ? 9.150 93.536 23.097 1.00 38.39 108 TYR A O 1
ATOM 783 N N . SER A 1 110 ? 7.041 92.803 22.787 1.00 32.31 109 SER A N 1
ATOM 784 C CA . SER A 1 110 ? 7.050 91.888 23.929 1.00 38.62 109 SER A CA 1
ATOM 785 C C . SER A 1 110 ? 8.016 90.720 23.754 1.00 40.68 109 SER A C 1
ATOM 786 O O . SER A 1 110 ? 7.973 90.007 22.750 1.00 34.53 109 SER A O 1
ATOM 789 N N . HIS A 1 111 ? 8.883 90.529 24.744 1.00 46.90 110 HIS A N 1
ATOM 790 C CA . HIS A 1 111 ? 9.774 89.374 24.763 1.00 45.79 110 HIS A CA 1
ATOM 791 C C . HIS A 1 111 ? 9.233 88.281 25.670 1.00 48.07 110 HIS A C 1
ATOM 792 O O . HIS A 1 111 ? 9.906 87.281 25.922 1.00 53.90 110 HIS A O 1
ATOM 799 N N . ASP A 1 112 ? 8.013 88.478 26.160 1.00 46.28 111 ASP A N 1
ATOM 800 C CA . ASP A 1 112 ? 7.312 87.422 26.877 1.00 44.72 111 ASP A CA 1
ATOM 801 C C . ASP A 1 112 ? 6.322 86.735 25.942 1.00 37.90 111 ASP A C 1
ATOM 802 O O . ASP A 1 112 ? 5.136 87.077 25.909 1.00 31.49 111 ASP A O 1
ATOM 807 N N . VAL A 1 113 ? 6.828 85.764 25.188 1.00 38.63 112 VAL A N 1
ATOM 808 C CA . VAL A 1 113 ? 6.041 85.022 24.203 1.00 38.92 112 VAL A CA 1
ATOM 809 C C . VAL A 1 113 ? 4.734 84.488 24.771 1.00 39.86 112 VAL A C 1
ATOM 810 O O . VAL A 1 113 ? 3.679 84.624 24.153 1.00 36.76 112 VAL A O 1
ATOM 814 N N . LEU A 1 114 ? 4.809 83.884 25.952 1.00 45.27 113 LEU A N 1
ATOM 815 C CA . LEU A 1 114 ? 3.638 83.275 26.566 1.00 44.11 113 LEU A CA 1
ATOM 816 C C . LEU A 1 114 ? 3.016 84.173 27.634 1.00 46.20 113 LEU A C 1
ATOM 817 O O . LEU A 1 114 ? 2.636 83.704 28.708 1.00 46.14 113 LEU A O 1
ATOM 822 N N . SER A 1 115 ? 2.906 85.465 27.320 1.00 41.76 114 SER A N 1
ATOM 823 C CA . SER A 1 115 ? 2.195 86.416 28.173 1.00 37.41 114 SER A CA 1
ATOM 824 C C . SER A 1 115 ? 0.748 85.968 28.335 1.00 35.75 114 SER A C 1
ATOM 825 O O . SER A 1 115 ? 0.264 85.133 27.569 1.00 35.65 114 SER A O 1
ATOM 828 N N . GLU A 1 116 ? 0.058 86.507 29.334 1.00 41.80 115 GLU A N 1
ATOM 829 C CA . GLU A 1 116 ? -1.316 86.090 29.610 1.00 45.70 115 GLU A CA 1
ATOM 830 C C . GLU A 1 116 ? -2.253 86.405 28.443 1.00 37.43 115 GLU A C 1
ATOM 831 O O . GLU A 1 116 ? -3.100 85.585 28.080 1.00 35.00 115 GLU A O 1
ATOM 837 N N . GLN A 1 117 ? -2.091 87.586 27.849 1.00 28.71 116 GLN A N 1
ATOM 838 C CA . GLN A 1 117 ? -2.861 87.949 26.662 1.00 33.16 116 GLN A CA 1
ATOM 839 C C . GLN A 1 117 ? -2.538 87.043 25.476 1.00 29.14 116 GLN A C 1
ATOM 840 O O . GLN A 1 117 ? -3.424 86.687 24.704 1.00 31.54 116 GLN A O 1
ATOM 846 N N . ASN A 1 118 ? -1.269 86.677 25.333 1.00 26.89 117 ASN A N 1
ATOM 847 C CA . ASN A 1 118 ? -0.866 85.778 24.262 1.00 26.39 117 ASN A CA 1
ATOM 848 C C . ASN A 1 118 ? -1.396 84.370 24.494 1.00 22.79 117 ASN A C 1
ATOM 849 O O . ASN A 1 118 ? -1.906 83.733 23.575 1.00 19.98 117 ASN A O 1
ATOM 854 N N . PHE A 1 119 ? -1.272 83.896 25.730 1.00 23.64 118 PHE A N 1
ATOM 855 C CA . PHE A 1 119 ? -1.743 82.565 26.106 1.00 25.62 118 PHE A CA 1
ATOM 856 C C . PHE A 1 119 ? -3.222 82.416 25.791 1.00 27.48 118 PHE A C 1
ATOM 857 O O . PHE A 1 119 ? -3.673 81.341 25.412 1.00 34.67 118 PHE A O 1
ATOM 865 N N . GLN A 1 120 ? -3.973 83.503 25.942 1.00 25.16 119 GLN A N 1
ATOM 866 C CA . GLN A 1 120 ? -5.404 83.483 25.648 1.00 31.53 119 GLN A CA 1
ATOM 867 C C . GLN A 1 120 ? -5.673 83.398 24.145 1.00 28.49 119 GLN A C 1
ATOM 868 O O . GLN A 1 120 ? -6.587 82.698 23.712 1.00 27.31 119 GLN A O 1
ATOM 874 N N . VAL A 1 121 ? -4.877 84.112 23.352 1.00 27.42 120 VAL A N 1
ATOM 875 C CA . VAL A 1 121 ? -4.979 84.009 21.896 1.00 24.77 120 VAL A CA 1
ATOM 876 C C . VAL A 1 121 ? -4.634 82.593 21.457 1.00 22.72 120 VAL A C 1
ATOM 877 O O . VAL A 1 121 ? -5.318 82.012 20.615 1.00 18.80 120 VAL A O 1
ATOM 881 N N . LEU A 1 122 ? -3.577 82.039 22.046 1.00 21.23 121 LEU A N 1
ATOM 882 C CA . LEU A 1 122 ? -3.154 80.679 21.725 1.00 23.71 121 LEU A CA 1
ATOM 883 C C . LEU A 1 122 ? -4.245 79.661 22.050 1.00 22.80 121 LEU A C 1
ATOM 884 O O . LEU A 1 122 ? -4.421 78.676 21.322 1.00 20.53 121 LEU A O 1
ATOM 889 N N . LYS A 1 123 ? -4.974 79.911 23.136 1.00 21.47 122 LYS A N 1
ATOM 890 C CA . LYS A 1 123 ? -6.102 79.068 23.536 1.00 26.72 122 LYS A CA 1
ATOM 891 C C . LYS A 1 123 ? -7.228 79.065 22.497 1.00 27.23 122 LYS A C 1
ATOM 892 O O . LYS A 1 123 ? -7.756 78.009 22.151 1.00 30.08 122 LYS A O 1
ATOM 898 N N . ASN A 1 124 ? -7.597 80.251 22.017 1.00 24.43 123 ASN A N 1
ATOM 899 C CA . ASN A 1 124 ? -8.632 80.401 20.998 1.00 24.20 123 ASN A CA 1
ATOM 900 C C . ASN A 1 124 ? -8.303 79.675 19.698 1.00 27.32 123 ASN A C 1
ATOM 901 O O . ASN A 1 124 ? -9.198 79.344 18.923 1.00 27.32 123 ASN A O 1
ATOM 906 N N . HIS A 1 125 ? -7.011 79.464 19.452 1.00 24.85 124 HIS A N 1
ATOM 907 C CA . HIS A 1 125 ? -6.556 78.800 18.238 1.00 24.10 124 HIS A CA 1
ATOM 908 C C . HIS A 1 125 ? -6.036 77.406 18.549 1.00 27.42 124 HIS A C 1
ATOM 909 O O . HIS A 1 125 ? -5.448 76.746 17.686 1.00 24.97 124 HIS A O 1
ATOM 916 N N . GLU A 1 126 ? -6.253 76.977 19.790 1.00 27.52 125 GLU A N 1
ATOM 917 C CA . GLU A 1 126 ? -5.885 75.641 20.243 1.00 30.48 125 GLU A CA 1
ATOM 918 C C . GLU A 1 126 ? -4.395 75.344 20.061 1.00 30.23 125 GLU A C 1
ATOM 919 O O . GLU A 1 126 ? -4.022 74.258 19.613 1.00 33.29 125 GLU A O 1
ATOM 925 N N . LEU A 1 127 ? -3.555 76.315 20.424 1.00 23.57 126 LEU A N 1
ATOM 926 C CA . LEU A 1 127 ? -2.102 76.195 20.297 1.00 22.19 126 LEU A CA 1
ATOM 927 C C . LEU A 1 127 ? -1.337 76.359 21.619 1.00 23.02 126 LEU A C 1
ATOM 928 O O . LEU A 1 127 ? -0.108 76.410 21.619 1.00 22.91 126 LEU A O 1
ATOM 933 N N . SER A 1 128 ? -2.049 76.435 22.740 1.00 25.88 127 SER A N 1
ATOM 934 C CA . SER A 1 128 ? -1.414 76.742 24.025 1.00 28.69 127 SER A CA 1
ATOM 935 C C . SER A 1 128 ? -0.448 75.659 24.529 1.00 30.08 127 SER A C 1
ATOM 936 O O . SER A 1 128 ? 0.380 75.922 25.398 1.00 38.01 127 SER A O 1
ATOM 939 N N . GLY A 1 129 ? -0.536 74.453 23.977 1.00 24.81 128 GLY A N 1
ATOM 940 C CA . GLY A 1 129 ? 0.382 73.384 24.350 1.00 24.91 128 GLY A CA 1
ATOM 941 C C . GLY A 1 129 ? 1.726 73.419 23.632 1.00 32.40 128 GLY A C 1
ATOM 942 O O . GLY A 1 129 ? 2.593 72.575 23.876 1.00 27.32 128 GLY A O 1
ATOM 943 N N . LEU A 1 130 ? 1.901 74.395 22.743 1.00 31.74 129 LEU A N 1
ATOM 944 C CA . LEU A 1 130 ? 3.140 74.543 21.975 1.00 29.98 129 LEU A CA 1
ATOM 945 C C . LEU A 1 130 ? 4.236 75.255 22.768 1.00 31.21 129 LEU A C 1
ATOM 946 O O . LEU A 1 130 ? 3.959 76.196 23.509 1.00 28.23 129 LEU A O 1
ATOM 951 N N . ASN A 1 131 ? 5.480 74.805 22.614 1.00 35.81 130 ASN A N 1
ATOM 952 C CA . ASN A 1 131 ? 6.612 75.555 23.153 1.00 38.04 130 ASN A CA 1
ATOM 953 C C . ASN A 1 131 ? 7.000 76.664 22.182 1.00 33.63 130 ASN A C 1
ATOM 954 O O . ASN A 1 131 ? 6.401 76.786 21.116 1.00 30.76 130 ASN A O 1
ATOM 959 N N . GLN A 1 132 ? 7.998 77.462 22.545 1.00 31.96 131 GLN A N 1
ATOM 960 C CA . GLN A 1 132 ? 8.399 78.613 21.740 1.00 33.00 131 GLN A CA 1
ATOM 961 C C . GLN A 1 132 ? 8.950 78.212 20.371 1.00 31.42 131 GLN A C 1
ATOM 962 O O . GLN A 1 132 ? 8.699 78.883 19.367 1.00 33.78 131 GLN A O 1
ATOM 968 N N . GLU A 1 133 ? 9.693 77.111 20.334 1.00 27.41 132 GLU A N 1
ATOM 969 C CA . GLU A 1 133 ? 10.305 76.632 19.097 1.00 31.56 132 GLU A CA 1
ATOM 970 C C . GLU A 1 133 ? 9.266 76.161 18.080 1.00 27.55 132 GLU A C 1
ATOM 971 O O . GLU A 1 133 ? 9.372 76.460 16.890 1.00 25.12 132 GLU A O 1
ATOM 977 N N . GLU A 1 134 ? 8.275 75.415 18.559 1.00 28.64 133 GLU A N 1
ATOM 978 C CA . GLU A 1 134 ? 7.181 74.929 17.721 1.00 28.02 133 GLU A CA 1
ATOM 979 C C . GLU A 1 134 ? 6.340 76.098 17.225 1.00 25.50 133 GLU A C 1
ATOM 980 O O . GLU A 1 134 ? 5.962 76.158 16.050 1.00 24.34 133 GLU A O 1
ATOM 986 N N . LEU A 1 135 ? 6.049 77.027 18.131 1.00 23.16 134 LEU A N 1
ATOM 987 C CA . LEU A 1 135 ? 5.253 78.210 17.802 1.00 21.18 134 LEU A CA 1
ATOM 988 C C . LEU A 1 135 ? 5.934 79.028 16.706 1.00 22.63 134 LEU A C 1
ATOM 989 O O . LEU A 1 135 ? 5.293 79.463 15.748 1.00 22.85 134 LEU A O 1
ATOM 994 N N . ALA A 1 136 ? 7.244 79.216 16.841 1.00 23.53 135 ALA A N 1
ATOM 995 C CA . ALA A 1 136 ? 8.023 79.935 15.831 1.00 23.00 135 ALA A CA 1
ATOM 996 C C . ALA A 1 136 ? 7.986 79.219 14.478 1.00 24.81 135 ALA A C 1
ATOM 997 O O . ALA A 1 136 ? 7.795 79.847 13.432 1.00 24.50 135 ALA A O 1
ATOM 999 N N . VAL A 1 137 ? 8.167 77.903 14.507 1.00 26.78 136 VAL A N 1
ATOM 1000 C CA . VAL A 1 137 ? 8.056 77.071 13.307 1.00 29.32 136 VAL A CA 1
ATOM 1001 C C . VAL A 1 137 ? 6.703 77.248 12.607 1.00 23.40 136 VAL A C 1
ATOM 1002 O O . VAL A 1 137 ? 6.630 77.393 11.382 1.00 18.82 136 VAL A O 1
ATOM 1006 N N . LEU A 1 138 ? 5.631 77.238 13.394 1.00 19.07 137 LEU A N 1
ATOM 1007 C CA . LEU A 1 138 ? 4.283 77.326 12.839 1.00 17.07 137 LEU A CA 1
ATOM 1008 C C . LEU A 1 138 ? 4.049 78.710 12.237 1.00 14.44 137 LEU A C 1
ATOM 1009 O O . LEU A 1 138 ? 3.492 78.842 11.143 1.00 15.84 137 LEU A O 1
ATOM 1014 N N . LEU A 1 139 ? 4.498 79.740 12.943 1.00 15.72 138 LEU A N 1
ATOM 1015 C CA . LEU A 1 139 ? 4.236 81.117 12.536 1.00 15.92 138 LEU A CA 1
ATOM 1016 C C . LEU A 1 139 ? 5.018 81.560 11.295 1.00 21.26 138 LEU A C 1
ATOM 1017 O O . LEU A 1 139 ? 4.465 82.250 10.436 1.00 17.26 138 LEU A O 1
ATOM 1022 N N . VAL A 1 140 ? 6.290 81.168 11.188 1.00 22.81 139 VAL A N 1
ATOM 1023 C CA . VAL A 1 140 ? 7.102 81.579 10.037 1.00 18.00 139 VAL A CA 1
ATOM 1024 C C . VAL A 1 140 ? 6.525 81.077 8.715 1.00 18.36 139 VAL A C 1
ATOM 1025 O O . VAL A 1 140 ? 6.769 81.678 7.669 1.00 13.72 139 VAL A O 1
ATOM 1029 N N . GLN A 1 141 ? 5.756 79.987 8.756 1.00 15.73 140 GLN A N 1
ATOM 1030 C CA . GLN A 1 141 ? 5.153 79.475 7.528 1.00 16.03 140 GLN A CA 1
ATOM 1031 C C . GLN A 1 141 ? 3.663 79.799 7.388 1.00 15.05 140 GLN A C 1
ATOM 1032 O O . GLN A 1 141 ? 3.086 79.591 6.321 1.00 10.71 140 GLN A O 1
ATOM 1038 N N . SER A 1 142 ? 3.051 80.330 8.448 1.00 12.95 141 SER A N 1
ATOM 1039 C CA . SER A 1 142 ? 1.625 80.653 8.425 1.00 14.00 141 SER A CA 1
ATOM 1040 C C . SER A 1 142 ? 1.332 82.158 8.436 1.00 14.93 141 SER A C 1
ATOM 1041 O O . SER A 1 142 ? 0.302 82.594 7.922 1.00 15.88 141 SER A O 1
ATOM 1044 N N . ASP A 1 143 ? 2.218 82.941 9.043 1.00 16.28 142 ASP A N 1
ATOM 1045 C CA . ASP A 1 143 ? 1.974 84.370 9.215 1.00 15.44 142 ASP A CA 1
ATOM 1046 C C . ASP A 1 143 ? 2.878 85.167 8.293 1.00 15.47 142 ASP A C 1
ATOM 1047 O O . ASP A 1 143 ? 4.089 85.249 8.514 1.00 16.66 142 ASP A O 1
ATOM 1052 N N . PRO A 1 144 ? 2.284 85.759 7.245 1.00 18.64 143 PRO A N 1
ATOM 1053 C CA . PRO A 1 144 ? 2.987 86.485 6.180 1.00 16.70 143 PRO A CA 1
ATOM 1054 C C . PRO A 1 144 ? 3.811 87.638 6.739 1.00 17.03 143 PRO A C 1
ATOM 1055 O O . PRO A 1 144 ? 4.735 88.103 6.079 1.00 21.65 143 PRO A O 1
ATOM 1059 N N . PHE A 1 145 ? 3.483 88.080 7.950 1.00 16.25 144 PHE A N 1
ATOM 1060 C CA . PHE A 1 145 ? 4.246 89.122 8.633 1.00 16.71 144 PHE A CA 1
ATOM 1061 C C . PHE A 1 145 ? 5.709 88.712 8.869 1.00 16.74 144 PHE A C 1
ATOM 1062 O O . PHE A 1 145 ? 6.576 89.565 9.061 1.00 17.73 144 PHE A O 1
ATOM 1070 N N . PHE A 1 146 ? 5.983 87.411 8.841 1.00 15.97 145 PHE A N 1
ATOM 1071 C CA . PHE A 1 146 ? 7.349 86.916 9.025 1.00 18.48 145 PHE A CA 1
ATOM 1072 C C . PHE A 1 146 ? 8.137 86.882 7.712 1.00 24.25 145 PHE A C 1
ATOM 1073 O O . PHE A 1 146 ? 9.337 86.614 7.707 1.00 27.28 145 PHE A O 1
ATOM 1081 N N . MET A 1 147 ? 7.454 87.157 6.604 1.00 27.19 146 MET A N 1
ATOM 1082 C CA . MET A 1 147 ? 8.092 87.194 5.295 1.00 25.11 146 MET A CA 1
ATOM 1083 C C . MET A 1 147 ? 8.867 88.494 5.104 1.00 24.86 146 MET A C 1
ATOM 1084 O O . MET A 1 147 ? 8.606 89.490 5.783 1.00 23.36 146 MET A O 1
ATOM 1089 N N . PRO A 1 148 ? 9.839 88.493 4.179 1.00 26.30 147 PRO A N 1
ATOM 1090 C CA . PRO A 1 148 ? 10.506 89.751 3.831 1.00 28.50 147 PRO A CA 1
ATOM 1091 C C . PRO A 1 148 ? 9.489 90.747 3.287 1.00 27.00 147 PRO A C 1
ATOM 1092 O O . PRO A 1 148 ? 8.368 90.358 2.976 1.00 24.95 147 PRO A O 1
ATOM 1096 N N . GLU A 1 149 ? 9.866 92.014 3.178 1.00 27.53 148 GLU A N 1
ATOM 1097 C CA . GLU A 1 149 ? 8.959 93.021 2.637 1.00 31.55 148 GLU A CA 1
ATOM 1098 C C . GLU A 1 149 ? 8.583 92.723 1.183 1.00 34.79 148 GLU A C 1
ATOM 1099 O O . GLU A 1 149 ? 9.419 92.294 0.387 1.00 30.55 148 GLU A O 1
ATOM 1105 N N . ILE A 1 150 ? 7.319 92.943 0.844 1.00 35.03 149 ILE A N 1
ATOM 1106 C CA . ILE A 1 150 ? 6.854 92.751 -0.526 1.00 36.22 149 ILE A CA 1
ATOM 1107 C C . ILE A 1 150 ? 6.890 94.096 -1.241 1.00 39.55 149 ILE A C 1
ATOM 1108 O O . ILE A 1 150 ? 6.428 95.094 -0.691 1.00 33.16 149 ILE A O 1
ATOM 1113 N N . CYS A 1 151 ? 7.462 94.133 -2.445 1.00 34.79 150 CYS A N 1
ATOM 1114 C CA . CYS A 1 151 ? 7.603 95.392 -3.184 1.00 37.47 150 CYS A CA 1
ATOM 1115 C C . CYS A 1 151 ? 6.262 96.005 -3.544 1.00 41.55 150 CYS A C 1
ATOM 1116 O O . CYS A 1 151 ? 5.488 95.429 -4.305 1.00 45.60 150 CYS A O 1
ATOM 1119 N N . LYS A 1 152 ? 6.004 97.192 -3.010 1.00 42.98 151 LYS A N 1
ATOM 1120 C CA . LYS A 1 152 ? 4.734 97.871 -3.232 1.00 42.64 151 LYS A CA 1
ATOM 1121 C C . LYS A 1 152 ? 4.586 98.442 -4.652 1.00 45.55 151 LYS A C 1
ATOM 1122 O O . LYS A 1 152 ? 3.470 98.717 -5.100 1.00 46.97 151 LYS A O 1
ATOM 1128 N N . SER A 1 153 ? 5.703 98.610 -5.357 1.00 44.35 152 SER A N 1
ATOM 1129 C CA . SER A 1 153 ? 5.687 99.185 -6.705 1.00 53.73 152 SER A CA 1
ATOM 1130 C C . SER A 1 153 ? 5.564 98.117 -7.788 1.00 55.20 152 SER A C 1
ATOM 1131 O O . SER A 1 153 ? 5.289 98.429 -8.948 1.00 56.11 152 SER A O 1
ATOM 1134 N N . TYR A 1 154 ? 5.786 96.862 -7.405 1.00 53.52 153 TYR A N 1
ATOM 1135 C CA . TYR A 1 154 ? 5.671 95.730 -8.324 1.00 55.65 153 TYR A CA 1
ATOM 1136 C C . TYR A 1 154 ? 4.248 95.601 -8.867 1.00 58.29 153 TYR A C 1
ATOM 1137 O O . TYR A 1 154 ? 3.281 95.667 -8.110 1.00 58.37 153 TYR A O 1
ATOM 1146 N N . LYS A 1 155 ? 4.127 95.424 -10.181 1.00 61.36 154 LYS A N 1
ATOM 1147 C CA . LYS A 1 155 ? 2.817 95.456 -10.832 1.00 64.99 154 LYS A CA 1
ATOM 1148 C C . LYS A 1 155 ? 2.577 94.366 -11.875 1.00 64.29 154 LYS A C 1
ATOM 1149 O O . LYS A 1 155 ? 1.511 94.323 -12.487 1.00 69.58 154 LYS A O 1
ATOM 1155 N N . GLY A 1 156 ? 3.560 93.500 -12.090 1.00 61.92 155 GLY A N 1
ATOM 1156 C CA . GLY A 1 156 ? 3.414 92.426 -13.057 1.00 66.57 155 GLY A CA 1
ATOM 1157 C C . GLY A 1 156 ? 4.721 92.111 -13.754 1.00 70.42 155 GLY A C 1
ATOM 1158 O O . GLY A 1 156 ? 5.570 92.986 -13.907 1.00 65.61 155 GLY A O 1
ATOM 1159 N N . GLU A 1 157 ? 4.885 90.864 -14.185 1.00 78.23 156 GLU A N 1
ATOM 1160 C CA . GLU A 1 157 ? 6.135 90.436 -14.810 1.00 85.44 156 GLU A CA 1
ATOM 1161 C C . GLU A 1 157 ? 6.232 90.814 -16.289 1.00 89.35 156 GLU A C 1
ATOM 1162 O O . GLU A 1 157 ? 7.160 90.397 -16.985 1.00 91.47 156 GLU A O 1
ATOM 1168 N N . GLY A 1 158 ? 5.272 91.605 -16.759 1.00 88.15 157 GLY A N 1
ATOM 1169 C CA . GLY A 1 158 ? 5.302 92.123 -18.114 1.00 90.11 157 GLY A CA 1
ATOM 1170 C C . GLY A 1 158 ? 5.636 93.602 -18.103 1.00 91.11 157 GLY A C 1
ATOM 1171 O O . GLY A 1 158 ? 5.493 94.293 -19.112 1.00 92.76 157 GLY A O 1
ATOM 1172 N N . ARG A 1 159 ? 6.077 94.082 -16.944 1.00 90.11 158 ARG A N 1
ATOM 1173 C CA . ARG A 1 159 ? 6.455 95.478 -16.764 1.00 92.86 158 ARG A CA 1
ATOM 1174 C C . ARG A 1 159 ? 7.925 95.568 -16.369 1.00 99.68 158 ARG A C 1
ATOM 1175 O O . ARG A 1 159 ? 8.633 94.559 -16.353 1.00 102.01 158 ARG A O 1
ATOM 1183 N N . LYS A 1 160 ? 8.376 96.779 -16.046 1.00 101.90 159 LYS A N 1
ATOM 1184 C CA . LYS A 1 160 ? 9.763 97.027 -15.651 1.00 101.37 159 LYS A CA 1
ATOM 1185 C C . LYS A 1 160 ? 9.844 98.191 -14.660 1.00 99.42 159 LYS A C 1
ATOM 1186 O O . LYS A 1 160 ? 10.791 98.976 -14.694 1.00 99.07 159 LYS A O 1
ATOM 1192 N N . GLN A 1 161 ? 8.857 98.285 -13.772 1.00 99.16 160 GLN A N 1
ATOM 1193 C CA . GLN A 1 161 ? 8.660 99.472 -12.930 1.00 104.39 160 GLN A CA 1
ATOM 1194 C C . GLN A 1 161 ? 9.884 99.901 -12.103 1.00 106.77 160 GLN A C 1
ATOM 1195 O O . GLN A 1 161 ? 10.786 99.106 -11.844 1.00 105.71 160 GLN A O 1
ATOM 1201 N N . ILE A 1 162 ? 9.881 101.170 -11.691 1.00 99.48 161 ILE A N 1
ATOM 1202 C CA . ILE A 1 162 ? 10.955 101.806 -10.920 1.00 98.78 161 ILE A CA 1
ATOM 1203 C C . ILE A 1 162 ? 11.145 101.266 -9.499 1.00 93.32 161 ILE A C 1
ATOM 1204 O O . ILE A 1 162 ? 10.858 101.962 -8.525 1.00 91.50 161 ILE A O 1
ATOM 1209 N N . CYS A 1 163 ? 11.661 100.049 -9.374 1.00 91.97 162 CYS A N 1
ATOM 1210 C CA . CYS A 1 163 ? 12.018 99.519 -8.062 1.00 91.20 162 CYS A CA 1
ATOM 1211 C C . CYS A 1 163 ? 13.487 99.826 -7.803 1.00 95.24 162 CYS A C 1
ATOM 1212 O O . CYS A 1 163 ? 14.214 99.028 -7.209 1.00 94.81 162 CYS A O 1
ATOM 1215 N N . GLY A 1 164 ? 13.907 101.001 -8.259 1.00 99.44 163 GLY A N 1
ATOM 1216 C CA . GLY A 1 164 ? 15.301 101.390 -8.232 1.00 104.37 163 GLY A CA 1
ATOM 1217 C C . GLY A 1 164 ? 16.110 100.624 -9.260 1.00 107.80 163 GLY A C 1
ATOM 1218 O O . GLY A 1 164 ? 16.979 99.843 -8.892 1.00 107.13 163 GLY A O 1
ATOM 1219 N N . GLN A 1 165 ? 15.829 100.848 -10.543 1.00 111.68 164 GLN A N 1
ATOM 1220 C CA . GLN A 1 165 ? 16.530 100.161 -11.640 1.00 112.08 164 GLN A CA 1
ATOM 1221 C C . GLN A 1 165 ? 18.055 100.031 -11.473 1.00 116.32 164 GLN A C 1
ATOM 1222 O O . GLN A 1 165 ? 18.596 98.936 -11.647 1.00 117.77 164 GLN A O 1
ATOM 1228 N N . PRO A 1 166 ? 18.757 101.136 -11.141 1.00 115.42 165 PRO A N 1
ATOM 1229 C CA . PRO A 1 166 ? 20.216 100.997 -11.036 1.00 114.05 165 PRO A CA 1
ATOM 1230 C C . PRO A 1 166 ? 20.671 100.218 -9.800 1.00 109.51 165 PRO A C 1
ATOM 1231 O O . PRO A 1 166 ? 21.851 99.879 -9.700 1.00 111.63 165 PRO A O 1
ATOM 1235 N N . GLN A 1 167 ? 19.749 99.950 -8.878 1.00 102.93 166 GLN A N 1
ATOM 1236 C CA . GLN A 1 167 ? 20.027 99.118 -7.709 1.00 97.31 166 GLN A CA 1
ATOM 1237 C C . GLN A 1 167 ? 18.893 98.123 -7.517 1.00 92.95 166 GLN A C 1
ATOM 1238 O O . GLN A 1 167 ? 17.917 98.427 -6.830 1.00 93.88 166 GLN A O 1
ATOM 1244 N N . PRO A 1 168 ? 19.030 96.925 -8.112 1.00 87.24 167 PRO A N 1
ATOM 1245 C CA . PRO A 1 168 ? 18.022 95.861 -8.213 1.00 82.30 167 PRO A CA 1
ATOM 1246 C C . PRO A 1 168 ? 17.164 95.698 -6.968 1.00 78.43 167 PRO A C 1
ATOM 1247 O O . PRO A 1 168 ? 17.655 95.813 -5.844 1.00 76.89 167 PRO A O 1
ATOM 1251 N N . CYS A 1 169 ? 15.883 95.427 -7.184 1.00 75.09 168 CYS A N 1
ATOM 1252 C CA . CYS A 1 169 ? 14.928 95.370 -6.093 1.00 69.56 168 CYS A CA 1
ATOM 1253 C C . CYS A 1 169 ? 15.264 94.270 -5.100 1.00 63.93 168 CYS A C 1
ATOM 1254 O O . CYS A 1 169 ? 15.447 93.113 -5.472 1.00 62.12 168 CYS A O 1
ATOM 1257 N N . GLU A 1 170 ? 15.349 94.648 -3.831 1.00 64.88 169 GLU A N 1
ATOM 1258 C CA . GLU A 1 170 ? 15.679 93.713 -2.765 1.00 63.51 169 GLU A CA 1
ATOM 1259 C C . GLU A 1 170 ? 14.419 93.198 -2.079 1.00 58.66 169 GLU A C 1
ATOM 1260 O O . GLU A 1 170 ? 14.490 92.424 -1.123 1.00 56.87 169 GLU A O 1
ATOM 1266 N N . ARG A 1 171 ? 13.265 93.637 -2.570 1.00 55.33 170 ARG A N 1
ATOM 1267 C CA . ARG A 1 171 ? 11.991 93.233 -1.992 1.00 45.98 170 ARG A CA 1
ATOM 1268 C C . ARG A 1 171 ? 11.338 92.138 -2.820 1.00 45.75 170 ARG A C 1
ATOM 1269 O O . ARG A 1 171 ? 11.699 91.925 -3.976 1.00 45.57 170 ARG A O 1
ATOM 1277 N N . LEU A 1 172 ? 10.378 91.439 -2.222 1.00 42.46 171 LEU A N 1
ATOM 1278 C CA . LEU A 1 172 ? 9.684 90.367 -2.921 1.00 38.08 171 LEU A CA 1
ATOM 1279 C C . LEU A 1 172 ? 8.796 90.921 -4.026 1.00 34.18 171 LEU A C 1
ATOM 1280 O O . LEU A 1 172 ? 8.007 91.837 -3.793 1.00 36.21 171 LEU A O 1
ATOM 1285 N N . HIS A 1 173 ? 8.935 90.366 -5.228 1.00 30.04 172 HIS A N 1
ATOM 1286 C CA . HIS A 1 173 ? 8.028 90.678 -6.326 1.00 32.22 172 HIS A CA 1
ATOM 1287 C C . HIS A 1 173 ? 6.976 89.592 -6.508 1.00 34.24 172 HIS A C 1
ATOM 1288 O O . HIS A 1 173 ? 7.015 88.809 -7.461 1.00 34.30 172 HIS A O 1
ATOM 1295 N N . ILE A 1 174 ? 6.038 89.549 -5.572 1.00 33.27 173 ILE A N 1
ATOM 1296 C CA . ILE A 1 174 ? 4.932 88.615 -5.628 1.00 32.37 173 ILE A CA 1
ATOM 1297 C C . ILE A 1 174 ? 3.661 89.370 -5.283 1.00 29.42 173 ILE A C 1
ATOM 1298 O O . ILE A 1 174 ? 3.711 90.515 -4.828 1.00 23.57 173 ILE A O 1
ATOM 1303 N N . CYS A 1 175 ? 2.526 88.717 -5.489 1.00 27.98 174 CYS A N 1
ATOM 1304 C CA . CYS A 1 175 ? 1.228 89.298 -5.169 1.00 24.66 174 CYS A CA 1
ATOM 1305 C C . CYS A 1 175 ? 0.973 89.299 -3.666 1.00 24.33 174 CYS A C 1
ATOM 1306 O O . CYS A 1 175 ? 0.826 88.240 -3.063 1.00 20.85 174 CYS A O 1
ATOM 1309 N N . GLU A 1 176 ? 0.909 90.482 -3.061 1.00 22.44 175 GLU A N 1
ATOM 1310 C CA . GLU A 1 176 ? 0.682 90.568 -1.619 1.00 35.05 175 GLU A CA 1
ATOM 1311 C C . GLU A 1 176 ? -0.662 89.970 -1.200 1.00 21.74 175 GLU A C 1
ATOM 1312 O O . GLU A 1 176 ? -0.755 89.336 -0.153 1.00 21.23 175 GLU A O 1
ATOM 1318 N N . HIS A 1 177 ? -1.691 90.161 -2.020 1.00 23.29 176 HIS A N 1
ATOM 1319 C CA . HIS A 1 177 ? -2.998 89.551 -1.773 1.00 21.33 176 HIS A CA 1
ATOM 1320 C C . HIS A 1 177 ? -2.926 88.021 -1.701 1.00 21.05 176 HIS A C 1
ATOM 1321 O O . HIS A 1 177 ? -3.617 87.396 -0.894 1.00 19.94 176 HIS A O 1
ATOM 1328 N N . PHE A 1 178 ? -2.096 87.422 -2.554 1.00 24.37 177 PHE A N 1
ATOM 1329 C CA . PHE A 1 178 ? -1.899 85.971 -2.560 1.00 21.05 177 PHE A CA 1
ATOM 1330 C C . PHE A 1 178 ? -1.330 85.479 -1.232 1.00 27.06 177 PHE A C 1
ATOM 1331 O O . PHE A 1 178 ? -1.797 84.473 -0.695 1.00 34.44 177 PHE A O 1
ATOM 1339 N N . THR A 1 179 ? -0.329 86.190 -0.707 1.00 24.23 178 THR A N 1
ATOM 1340 C CA . THR A 1 179 ? 0.314 85.818 0.561 1.00 20.54 178 THR A CA 1
ATOM 1341 C C . THR A 1 179 ? -0.646 85.838 1.748 1.00 24.04 178 THR A C 1
ATOM 1342 O O . THR A 1 179 ? -0.430 85.141 2.741 1.00 27.50 178 THR A O 1
ATOM 1346 N N . ARG A 1 180 ? -1.699 86.647 1.648 1.00 21.81 179 ARG A N 1
ATOM 1347 C CA . ARG A 1 180 ? -2.698 86.733 2.707 1.00 20.79 179 ARG A CA 1
ATOM 1348 C C . ARG A 1 180 ? -3.947 85.940 2.341 1.00 21.85 179 ARG A C 1
ATOM 1349 O O . ARG A 1 180 ? -4.994 86.104 2.961 1.00 23.09 179 ARG A O 1
ATOM 1357 N N . GLY A 1 181 ? -3.833 85.088 1.327 1.00 28.42 180 GLY A N 1
ATOM 1358 C CA . GLY A 1 181 ? -4.958 84.291 0.869 1.00 30.92 180 GLY A CA 1
ATOM 1359 C C . GLY A 1 181 ? -6.151 85.127 0.451 1.00 36.11 180 GLY A C 1
ATOM 1360 O O . GLY A 1 181 ? -7.288 84.813 0.803 1.00 39.81 180 GLY A O 1
ATOM 1361 N N . ASN A 1 182 ? -5.893 86.192 -0.304 1.00 38.08 181 ASN A N 1
ATOM 1362 C CA . ASN A 1 182 ? -6.953 87.118 -0.695 1.00 38.38 181 ASN A CA 1
ATOM 1363 C C . ASN A 1 182 ? -6.816 87.649 -2.120 1.00 33.52 181 ASN A C 1
ATOM 1364 O O . ASN A 1 182 ? -7.316 88.725 -2.440 1.00 36.00 181 ASN A O 1
ATOM 1369 N N . CYS A 1 183 ? -6.133 86.901 -2.977 1.00 29.62 182 CYS A N 1
ATOM 1370 C CA . CYS A 1 183 ? -6.069 87.281 -4.377 1.00 32.75 182 CYS A CA 1
ATOM 1371 C C . CYS A 1 183 ? -7.298 86.757 -5.097 1.00 38.95 182 CYS A C 1
ATOM 1372 O O . CYS A 1 183 ? -7.549 85.552 -5.128 1.00 38.10 182 CYS A O 1
ATOM 1375 N N . SER A 1 184 ? -8.065 87.677 -5.668 1.00 42.26 183 SER A N 1
ATOM 1376 C CA . SER A 1 184 ? -9.300 87.337 -6.354 1.00 47.41 183 SER A CA 1
ATOM 1377 C C . SER A 1 184 ? -9.283 87.908 -7.763 1.00 52.88 183 SER A C 1
ATOM 1378 O O . SER A 1 184 ? -10.204 87.681 -8.547 1.00 58.86 183 SER A O 1
ATOM 1381 N N . TYR A 1 185 ? -8.224 88.654 -8.066 1.00 56.20 184 TYR A N 1
ATOM 1382 C CA . TYR A 1 185 ? -8.010 89.223 -9.390 1.00 60.85 184 TYR A CA 1
ATOM 1383 C C . TYR A 1 185 ? -8.105 88.154 -10.466 1.00 59.38 184 TYR A C 1
ATOM 1384 O O . TYR A 1 185 ? -7.313 87.209 -10.489 1.00 58.72 184 TYR A O 1
ATOM 1393 N N . LEU A 1 186 ? -9.096 88.291 -11.339 1.00 60.47 185 LEU A N 1
ATOM 1394 C CA . LEU A 1 186 ? -9.137 87.480 -12.542 1.00 63.38 185 LEU A CA 1
ATOM 1395 C C . LEU A 1 186 ? -7.889 87.793 -13.350 1.00 66.36 185 LEU A C 1
ATOM 1396 O O . LEU A 1 186 ? -7.658 88.941 -13.732 1.00 70.44 185 LEU A O 1
ATOM 1401 N N . ASN A 1 187 ? -7.077 86.765 -13.577 1.00 64.65 186 ASN A N 1
ATOM 1402 C CA . ASN A 1 187 ? -5.806 86.910 -14.275 1.00 65.66 186 ASN A CA 1
ATOM 1403 C C . ASN A 1 187 ? -4.894 87.966 -13.649 1.00 61.65 186 ASN A C 1
ATOM 1404 O O . ASN A 1 187 ? -4.585 88.986 -14.267 1.00 60.95 186 ASN A O 1
ATOM 1409 N N . CYS A 1 188 ? -4.483 87.711 -12.412 1.00 57.55 187 CYS A N 1
ATOM 1410 C CA . CYS A 1 188 ? -3.526 88.564 -11.727 1.00 54.75 187 CYS A CA 1
ATOM 1411 C C . CYS A 1 188 ? -2.213 88.573 -12.503 1.00 53.07 187 CYS A C 1
ATOM 1412 O O . CYS A 1 188 ? -1.809 87.556 -13.068 1.00 53.79 187 CYS A O 1
ATOM 1415 N N . LEU A 1 189 ? -1.556 89.726 -12.537 1.00 51.75 188 LEU A N 1
ATOM 1416 C CA . LEU A 1 189 ? -0.323 89.876 -13.298 1.00 56.20 188 LEU A CA 1
ATOM 1417 C C . LEU A 1 189 ? 0.884 89.679 -12.397 1.00 48.96 188 LEU A C 1
ATOM 1418 O O . LEU A 1 189 ? 1.992 89.418 -12.868 1.00 48.82 188 LEU A O 1
ATOM 1423 N N . ARG A 1 190 ? 0.657 89.811 -11.095 1.00 42.59 189 ARG A N 1
ATOM 1424 C CA . ARG A 1 190 ? 1.713 89.649 -10.109 1.00 41.53 189 ARG A CA 1
ATOM 1425 C C . ARG A 1 190 ? 1.945 88.174 -9.782 1.00 40.26 189 ARG A C 1
ATOM 1426 O O . ARG A 1 190 ? 1.002 87.389 -9.694 1.00 40.12 189 ARG A O 1
ATOM 1434 N N . SER A 1 191 ? 3.211 87.804 -9.622 1.00 38.40 190 SER A N 1
ATOM 1435 C CA . SER A 1 191 ? 3.592 86.406 -9.430 1.00 36.24 190 SER A CA 1
ATOM 1436 C C . SER A 1 191 ? 2.963 85.802 -8.175 1.00 30.17 190 SER A C 1
ATOM 1437 O O . SER A 1 191 ? 2.943 86.431 -7.120 1.00 29.28 190 SER A O 1
ATOM 1440 N N . HIS A 1 192 ? 2.425 84.594 -8.312 1.00 29.40 191 HIS A N 1
ATOM 1441 C CA . HIS A 1 192 ? 1.992 83.798 -7.170 1.00 28.84 191 HIS A CA 1
ATOM 1442 C C . HIS A 1 192 ? 3.023 82.695 -6.925 1.00 30.02 191 HIS A C 1
ATOM 1443 O O . HIS A 1 192 ? 2.786 81.771 -6.148 1.00 33.47 191 HIS A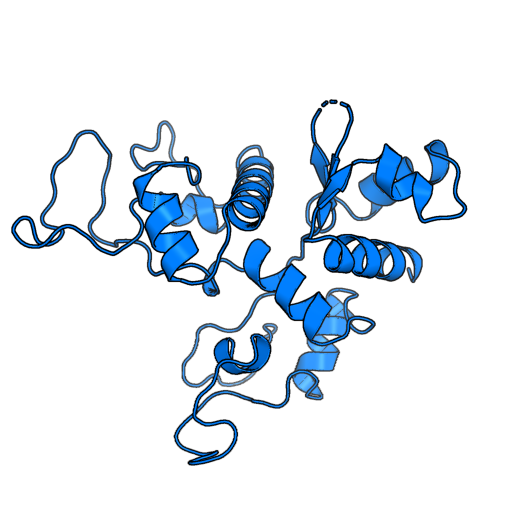 O 1
ATOM 1450 N N . ASN A 1 193 ? 4.168 82.795 -7.594 1.00 29.59 192 ASN A N 1
ATOM 1451 C CA . ASN A 1 193 ? 5.203 81.768 -7.497 1.00 27.97 192 ASN A CA 1
ATOM 1452 C C . ASN A 1 193 ? 6.330 82.122 -6.531 1.00 27.62 192 ASN A C 1
ATOM 1453 O O . ASN A 1 193 ? 7.268 82.828 -6.894 1.00 28.97 192 ASN A O 1
ATOM 1458 N N . LEU A 1 194 ? 6.245 81.598 -5.312 1.00 27.65 193 LEU A N 1
ATOM 1459 C CA . LEU A 1 194 ? 7.231 81.867 -4.271 1.00 28.39 193 LEU A CA 1
ATOM 1460 C C . LEU A 1 194 ? 8.509 81.052 -4.464 1.00 31.56 193 LEU A C 1
ATOM 1461 O O . LEU A 1 194 ? 9.541 81.336 -3.852 1.00 32.93 193 LEU A O 1
ATOM 1466 N N . MET A 1 195 ? 8.432 80.031 -5.309 1.00 29.80 194 MET A N 1
ATOM 1467 C CA . MET A 1 195 ? 9.572 79.153 -5.533 1.00 39.48 194 MET A CA 1
ATOM 1468 C C . MET A 1 195 ? 10.485 79.712 -6.615 1.00 47.80 194 MET A C 1
ATOM 1469 O O . MET A 1 195 ? 11.386 79.023 -7.096 1.00 53.01 194 MET A O 1
ATOM 1474 N N . ASP A 1 196 ? 10.247 80.964 -6.994 1.00 50.42 195 ASP A N 1
ATOM 1475 C CA . ASP A 1 196 ? 11.124 81.657 -7.928 1.00 49.77 195 ASP A CA 1
ATOM 1476 C C . ASP A 1 196 ? 12.507 81.862 -7.327 1.00 43.71 195 ASP A C 1
ATOM 1477 O O . ASP A 1 196 ? 12.646 82.172 -6.142 1.00 40.16 195 ASP A O 1
ATOM 1482 N N . ARG A 1 197 ? 13.518 81.692 -8.170 1.00 45.51 196 ARG A N 1
ATOM 1483 C CA . ARG A 1 197 ? 14.925 81.774 -7.790 1.00 42.03 196 ARG A CA 1
ATOM 1484 C C . ARG A 1 197 ? 15.278 83.019 -6.970 1.00 39.91 196 ARG A C 1
ATOM 1485 O O . ARG A 1 197 ? 15.883 82.921 -5.902 1.00 37.25 196 ARG A O 1
ATOM 1493 N N . LYS A 1 198 ? 14.895 84.186 -7.479 1.00 42.07 197 LYS A N 1
ATOM 1494 C CA . LYS A 1 198 ? 15.188 85.463 -6.828 1.00 43.54 197 LYS A CA 1
ATOM 1495 C C . LYS A 1 198 ? 14.400 85.658 -5.525 1.00 42.72 197 LYS A C 1
ATOM 1496 O O . LYS A 1 198 ? 14.89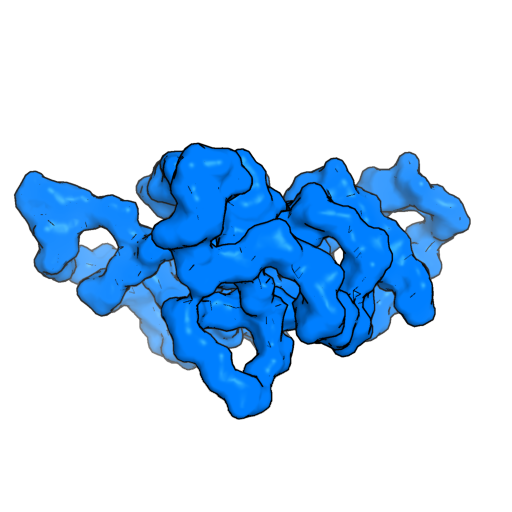7 86.260 -4.569 1.00 44.42 197 LYS A O 1
ATOM 1502 N N . VAL A 1 199 ? 13.171 85.147 -5.491 1.00 40.73 198 VAL A N 1
ATOM 1503 C CA . VAL A 1 199 ? 12.358 85.174 -4.275 1.00 36.49 198 VAL A CA 1
ATOM 1504 C C . VAL A 1 199 ? 12.997 84.311 -3.195 1.00 34.63 198 VAL A C 1
ATOM 1505 O O . VAL A 1 199 ? 13.156 84.739 -2.053 1.00 36.10 198 VAL A O 1
ATOM 1509 N N . LEU A 1 200 ? 13.364 83.092 -3.577 1.00 37.85 199 LEU A N 1
ATOM 1510 C CA . LEU A 1 200 ? 13.994 82.140 -2.668 1.00 38.24 199 LEU A CA 1
ATOM 1511 C C . LEU A 1 200 ? 15.269 82.694 -2.044 1.00 36.63 199 LEU A C 1
ATOM 1512 O O . LEU A 1 200 ? 15.565 82.420 -0.880 1.00 39.15 199 LEU A O 1
ATOM 1517 N N . ALA A 1 201 ? 16.014 83.477 -2.820 1.00 38.04 200 ALA A N 1
ATOM 1518 C CA . ALA A 1 201 ? 17.248 84.103 -2.344 1.00 38.92 200 ALA A CA 1
ATOM 1519 C C . ALA A 1 201 ? 16.978 85.153 -1.263 1.00 39.25 200 ALA A C 1
ATOM 1520 O O . ALA A 1 201 ? 17.638 85.167 -0.224 1.00 42.48 200 ALA A O 1
ATOM 1522 N N . ILE A 1 202 ? 16.019 86.039 -1.520 1.00 38.53 201 ILE A N 1
ATOM 1523 C CA . ILE A 1 202 ? 15.591 87.018 -0.524 1.00 34.22 201 ILE A CA 1
ATOM 1524 C C . ILE A 1 202 ? 15.038 86.304 0.707 1.00 32.29 201 ILE A C 1
ATOM 1525 O O . ILE A 1 202 ? 15.336 86.689 1.843 1.00 32.35 201 ILE A O 1
ATOM 1530 N N . MET A 1 203 ? 14.237 85.265 0.465 1.00 31.95 202 MET A N 1
ATOM 1531 C CA . MET A 1 203 ? 13.662 84.445 1.530 1.00 31.30 202 MET A CA 1
ATOM 1532 C C . MET A 1 203 ? 14.763 83.844 2.407 1.00 34.82 202 MET A C 1
ATOM 1533 O O . MET A 1 203 ? 14.722 83.949 3.634 1.00 31.17 202 MET A O 1
ATOM 1538 N N . ARG A 1 204 ? 15.752 83.228 1.763 1.00 42.23 203 ARG A N 1
ATOM 1539 C CA . ARG A 1 204 ? 16.862 82.577 2.462 1.00 44.32 203 ARG A CA 1
ATOM 1540 C C . ARG A 1 204 ? 17.732 83.583 3.222 1.00 42.78 203 ARG A C 1
ATOM 1541 O O . ARG A 1 204 ? 18.177 83.307 4.336 1.00 43.97 203 ARG A O 1
ATOM 1549 N N . GLU A 1 205 ? 17.955 84.748 2.617 1.00 43.30 204 GLU A N 1
ATOM 1550 C CA . GLU A 1 205 ? 18.677 85.848 3.259 1.00 47.16 204 GLU A CA 1
ATOM 1551 C C . GLU A 1 205 ? 17.939 86.323 4.506 1.00 49.45 204 GLU A C 1
ATOM 1552 O O . GLU A 1 205 ? 18.547 86.799 5.465 1.00 52.17 204 GLU A O 1
ATOM 1558 N N . HIS A 1 206 ? 16.618 86.184 4.484 1.00 46.24 205 HIS A N 1
ATOM 1559 C CA . HIS A 1 206 ? 15.769 86.659 5.568 1.00 46.80 205 HIS A CA 1
ATOM 1560 C C . HIS A 1 206 ? 15.642 85.612 6.666 1.00 47.48 205 HIS A C 1
ATOM 1561 O O . HIS A 1 206 ? 15.134 85.895 7.751 1.00 51.23 205 HIS A O 1
ATOM 1568 N N . GLY A 1 207 ? 16.095 84.397 6.377 1.00 31.18 206 GLY A N 1
ATOM 1569 C CA . GLY A 1 207 ? 16.050 83.326 7.354 1.00 33.08 206 GLY A CA 1
ATOM 1570 C C . GLY A 1 207 ? 15.028 82.240 7.065 1.00 36.17 206 GLY A C 1
ATOM 1571 O O . GLY A 1 207 ? 14.737 81.414 7.930 1.00 36.84 206 GLY A O 1
ATOM 1572 N N . LEU A 1 208 ? 14.484 82.232 5.851 1.00 33.02 207 LEU A N 1
ATOM 1573 C CA . LEU A 1 208 ? 13.500 81.225 5.465 1.00 29.23 207 LEU A CA 1
ATOM 1574 C C . LEU A 1 208 ? 14.061 80.291 4.396 1.00 30.29 207 LEU A C 1
ATOM 1575 O O . LEU A 1 208 ? 14.303 80.709 3.264 1.00 36.25 207 LEU A O 1
ATOM 1580 N N . SER A 1 209 ? 14.267 79.025 4.754 1.00 32.01 208 SER A N 1
ATOM 1581 C CA . SER A 1 209 ? 14.807 78.040 3.811 1.00 30.36 208 SER A CA 1
ATOM 1582 C C . SER A 1 209 ? 13.774 77.686 2.742 1.00 31.63 208 SER A C 1
ATOM 1583 O O . SER A 1 209 ? 12.589 77.987 2.893 1.00 26.73 208 SER A O 1
ATOM 1586 N N . SER A 1 210 ? 14.219 77.045 1.664 1.00 30.19 209 SER A N 1
ATOM 1587 C CA . SER A 1 210 ? 13.325 76.714 0.557 1.00 33.52 209 SER A CA 1
ATOM 1588 C C . SER A 1 210 ? 12.244 75.724 0.991 1.00 31.84 209 SER A C 1
ATOM 1589 O O . SER A 1 210 ? 11.149 75.709 0.425 1.00 32.93 209 SER A O 1
ATOM 1592 N N . ASP A 1 211 ? 12.560 74.902 1.993 1.00 30.42 210 ASP A N 1
ATOM 1593 C CA . ASP A 1 211 ? 11.595 73.973 2.574 1.00 31.43 210 ASP A CA 1
ATOM 1594 C C . ASP A 1 211 ? 10.457 74.731 3.251 1.00 30.96 210 ASP A C 1
ATOM 1595 O O . ASP A 1 211 ? 9.289 74.354 3.135 1.00 36.60 210 ASP A O 1
ATOM 1600 N N . VAL A 1 212 ? 10.804 75.799 3.966 1.00 24.66 211 VAL A N 1
ATOM 1601 C CA . VAL A 1 212 ? 9.802 76.658 4.596 1.00 24.60 211 VAL A CA 1
ATOM 1602 C C . VAL A 1 212 ? 8.971 77.387 3.542 1.00 24.14 211 VAL A C 1
ATOM 1603 O O . VAL A 1 212 ? 7.744 77.433 3.636 1.00 24.51 211 VAL A O 1
ATOM 1607 N N . VAL A 1 213 ? 9.640 77.939 2.531 1.00 24.17 212 VAL A N 1
ATOM 1608 C CA . VAL A 1 213 ? 8.944 78.651 1.457 1.00 21.65 212 VAL A CA 1
ATOM 1609 C C . VAL A 1 213 ? 7.994 77.719 0.711 1.00 22.37 212 VAL A C 1
ATOM 1610 O O . VAL A 1 213 ? 6.905 78.130 0.300 1.00 22.91 212 VAL A O 1
ATOM 1614 N N . GLN A 1 214 ? 8.406 76.465 0.536 1.00 20.03 213 GLN A N 1
ATOM 1615 C CA . GLN A 1 214 ? 7.561 75.473 -0.119 1.00 22.95 213 GLN A CA 1
ATOM 1616 C C . GLN A 1 214 ? 6.277 75.252 0.677 1.00 20.65 213 GLN A C 1
ATOM 1617 O O . GLN A 1 214 ? 5.187 75.143 0.105 1.00 23.37 213 GLN A O 1
ATOM 1623 N N . ASN A 1 215 ? 6.406 75.189 1.999 1.00 22.13 214 ASN A N 1
ATOM 1624 C CA . ASN A 1 215 ? 5.236 75.107 2.869 1.00 19.97 214 ASN A CA 1
ATOM 1625 C C . ASN A 1 215 ? 4.339 76.337 2.732 1.00 18.64 214 ASN A C 1
ATOM 1626 O O . ASN A 1 215 ? 3.119 76.210 2.586 1.00 14.37 214 ASN A O 1
ATOM 1631 N N . ILE A 1 216 ? 4.948 77.523 2.781 1.00 16.31 215 ILE A N 1
ATOM 1632 C CA . ILE A 1 216 ? 4.217 78.774 2.553 1.00 15.57 215 ILE A CA 1
ATOM 1633 C C . ILE A 1 216 ? 3.516 78.737 1.200 1.00 19.10 215 ILE A C 1
ATOM 1634 O O . ILE A 1 216 ? 2.351 79.115 1.087 1.00 16.60 215 ILE A O 1
ATOM 1639 N N . GLN A 1 217 ? 4.232 78.272 0.178 1.00 13.17 216 GLN A N 1
ATOM 1640 C CA . GLN A 1 217 ? 3.680 78.151 -1.170 1.00 18.60 216 GLN A CA 1
ATOM 1641 C C . GLN A 1 217 ? 2.426 77.267 -1.179 1.00 23.41 216 GLN A C 1
ATOM 1642 O O . GLN A 1 217 ? 1.399 77.634 -1.759 1.00 25.19 216 GLN A O 1
ATOM 1648 N N . A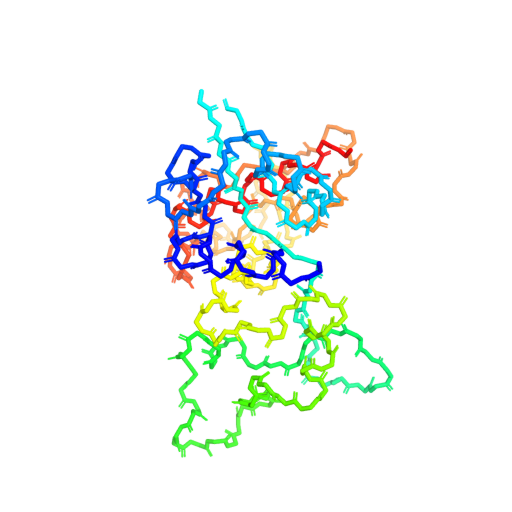SP A 1 218 ? 2.507 76.114 -0.520 1.00 19.72 217 ASP A N 1
ATOM 1649 C CA . ASP A 1 218 ? 1.390 75.168 -0.492 1.00 17.41 217 ASP A CA 1
ATOM 1650 C C . ASP A 1 218 ? 0.191 75.644 0.346 1.00 16.99 217 ASP A C 1
ATOM 1651 O O . ASP A 1 218 ? -0.962 75.397 -0.004 1.00 15.80 217 ASP A O 1
ATOM 1656 N N . ILE A 1 219 ? 0.468 76.334 1.446 1.00 16.10 218 ILE A N 1
ATOM 1657 C CA . ILE A 1 21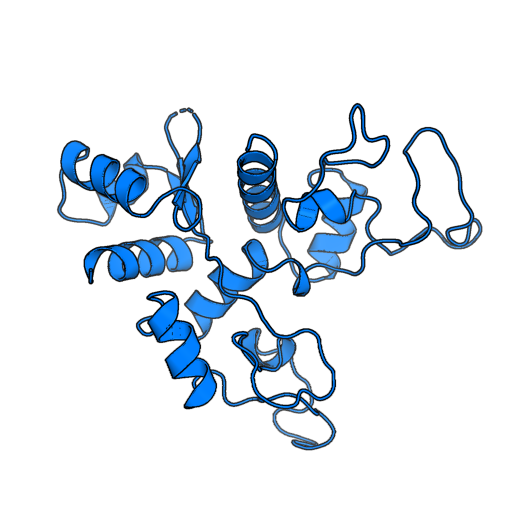9 ? -0.592 76.922 2.259 1.00 17.62 218 ILE A CA 1
ATOM 1658 C C . ILE A 1 219 ? -1.316 78.009 1.478 1.00 20.42 218 ILE A C 1
ATOM 1659 O O . ILE A 1 219 ? -2.542 78.034 1.434 1.00 20.57 218 ILE A O 1
ATOM 1664 N N . CYS A 1 220 ? -0.553 78.899 0.848 1.00 18.63 219 CYS A N 1
ATOM 1665 C CA . CYS A 1 220 ? -1.139 79.955 0.028 1.00 15.43 219 CYS A CA 1
ATOM 1666 C C . CYS A 1 220 ? -1.916 79.408 -1.167 1.00 22.33 219 CYS A C 1
ATOM 1667 O O . CYS A 1 220 ? -3.012 79.887 -1.463 1.00 20.29 219 CYS A O 1
ATOM 1670 N N . ASN A 1 221 ? -1.357 78.404 -1.843 1.00 20.27 220 ASN A N 1
ATOM 1671 C CA . ASN A 1 221 ? -2.066 77.740 -2.940 1.00 28.54 220 ASN A CA 1
ATOM 16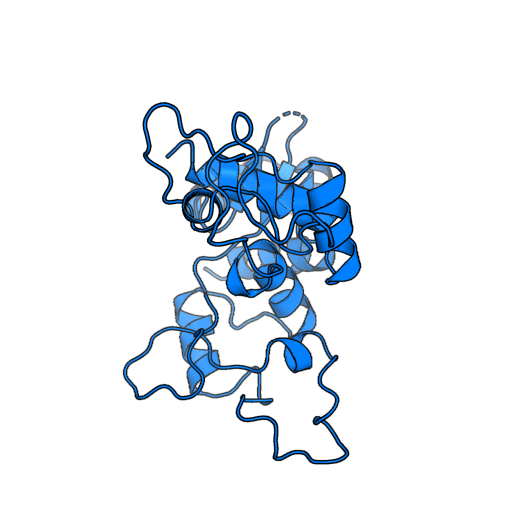72 C C . ASN A 1 221 ? -3.425 77.195 -2.504 1.00 27.57 220 ASN A C 1
ATOM 1673 O O . ASN A 1 221 ? -4.421 77.355 -3.207 1.00 26.50 220 ASN A O 1
ATOM 1678 N N . ASN A 1 222 ? -3.454 76.535 -1.349 1.00 27.94 221 ASN A N 1
ATOM 1679 C CA . ASN A 1 222 ? -4.693 75.990 -0.803 1.00 24.66 221 ASN A CA 1
ATOM 1680 C C . ASN A 1 222 ? -5.717 77.090 -0.546 1.00 27.57 221 ASN A C 1
ATOM 1681 O O . ASN A 1 222 ? -6.896 76.946 -0.877 1.00 31.71 221 ASN A O 1
ATOM 1686 N N . LYS A 1 223 ? -5.262 78.189 0.048 1.00 24.01 222 LYS A N 1
ATOM 1687 C CA . LYS A 1 223 ? -6.142 79.325 0.297 1.00 28.87 222 LYS A CA 1
ATOM 1688 C C . LYS A 1 223 ? -6.612 79.976 -1.007 1.00 29.21 222 LYS A C 1
ATOM 1689 O O . LYS A 1 223 ? -7.731 80.480 -1.083 1.00 30.77 222 LYS A O 1
ATOM 1695 N N . HIS A 1 224 ? -5.758 79.962 -2.027 1.00 29.89 223 HIS A N 1
ATOM 1696 C CA . HIS A 1 224 ? -6.074 80.584 -3.314 1.00 33.44 223 HIS A CA 1
ATOM 1697 C C . HIS A 1 224 ? -7.122 79.787 -4.090 1.00 38.01 223 HIS A C 1
ATOM 1698 O O . HIS A 1 224 ? -8.026 80.356 -4.699 1.00 40.26 223 HIS A O 1
ATOM 1705 N N . THR A 1 225 ? -6.982 78.467 -4.079 1.00 42.11 224 THR A N 1
ATOM 1706 C CA . THR A 1 225 ? -8.036 77.595 -4.576 1.00 52.52 224 THR A CA 1
ATOM 1707 C C . THR A 1 225 ? -9.076 77.473 -3.464 1.00 61.94 224 THR A C 1
ATOM 1708 O O . THR A 1 225 ? -9.155 76.448 -2.784 1.00 67.53 224 THR A O 1
ATOM 1712 N N . ARG A 1 226 ? -9.862 78.534 -3.287 1.00 63.95 225 ARG A N 1
ATOM 1713 C CA . ARG A 1 226 ? -10.746 78.683 -2.132 1.00 64.22 225 ARG A CA 1
ATOM 1714 C C . ARG A 1 226 ? -11.794 77.583 -2.039 1.00 68.67 225 ARG A C 1
ATOM 1715 O O . ARG A 1 226 ? -11.733 76.735 -1.149 1.00 71.97 225 ARG A O 1
#

Organism: Mus musculus (NCBI:txid10090)

Solvent-accessible surface area: 12938 Å² total; per-residue (Å²): 140,142,48,34,20,102,1,0,64,26,0,4,70,73,46,0,64,2,52,4,145,91,0,44,70,90,28,113,58,83,74,73,84,0,71,92,44,2,127,76,29,13,73,37,22,3,2,59,36,162,143,111,18,0,0,0,1,2,152,0,68,5,17,131,158,136,164,41,164,163,134,47,121,24,0,54,9,4,55,90,26,5,55,60,102,12,163,82,51,150,88,78,178,94,120,24,107,77,43,63,86,11,85,15,135,79,1,92,85,11,1,108,99,46,86,0,42,45,5,77,79,132,19,0,9,38,0,0,17,5,8,4,24,47,8,13,12,119,29,11,170,28,8,91,5,121,82,160,199,62,136,29,35,149,108,138,106,23,129,100,0,49,1,0,52,69,1,7,108,12,72,5,95,135,164,124,30,130,66,24,43,74,0,57,55,211,111,6,40,57,21,0,135,159,79,50,11,38,40,106,27,0,61,3,8,14,23,5,7,58,48,46,68,101,183

B-factor: mean 44.5, std 22.72, range [10.05, 124.02]

Sequence (215 aa):
PEVFCFITKILCAHGGRMTLEELLGEISLPEAQLYELLKAAGPDRFVLLETRSVVATTRARVCRRKYCQRPCDSLHLCKLNLLGRCHYAQSQRNLCKYSHDVLSEQNFQVLKNHELSGLNQEELAVLLVQSDPFFMPEICKSYKGEGRKQICGQPQPCERLHICEHFTRGNCSYLNCLRSHNLMDRKVLAIMREHGLSSDVVQNIQDICNNKHTR

Secondary structure (DSSP, 8-state):
--HHHHHHHHHHHTTTEEEHHHHHTTSSS-HHHHHHHHHHH-TTTEEEE---EEEE--S--B---SS--S---SB---HHHHTT--TTSSS-SSS--S---TT-HHHHHHHHHTT-TT--HHHHHHHHHHH-GGGSPPBPTT---TT----S-TTS---SB-S-HHHHTT----TT--S---TT-HHHHHHHHHHT--HHHHHHHHHHHHHHH--

GO terms:
  GO:1900246 positive regulation of RIG-I signaling pathway (P, TAS)
  GO:0005634 nucleus (C, EXP)
  GO:0005737 cytoplasm (C, EXP)
  GO:0005764 lysosome (C, EXP)
  GO:0005770 late endosome (C, EXP)
  GO:0016020 membrane (C, EXP)
  GO:0032481 positive regulation of type I interferon production (P, IDA)
  GO:0071360 cellular response to exogenous dsRNA (P, IDA)

Foldseek 3Di:
DLVLLVLLQVCLVVLQKDQLVVSVVVDDDPSVVVVVVLPVLHLQAWFWDDNIMIGGEFPAEEDPDLDDDDDDLHFWFDLCLLVPHDPCVPDPVPVRSTDNCRCPPSNCVSCVVGVNNVDDSSSVNSRCCLHYCSLFFAADPQQQAPVDDDPCPVVDDNLHHQADPCLLVLHDPDDPGRTHLDCLDPSNQVSRVVSPHHSSSSVSSSSSSVVSNVD

InterPro domains:
  IPR000571 Zinc finger, CCCH-type [PS50103] (173-194)
  IPR004170 WWE domain [PF02825] (697-771)
  IPR004170 WWE domain [PS50918] (684-771)
  IPR012317 Poly(ADP-ribose) polymerase, catalytic domain [PF00644] (828-942)
  IPR012317 Poly(ADP-ribose) polymerase, catalytic domain [PS51059] (805-996)
  IPR036388 Winged helix-like DNA-binding domain superfamily [G3DSA:1.10.10.10] (1-70)
  IPR037197 WWE domain superfamily [G3DSA:3.30.720.50] (688-781)
  IPR037197 WWE domain superfamily [SSF117839] (693-776)
  IPR040954 ZAP, zinc finger [PF18633] (143-170)
  IPR041360 ZAP, helix turn helix N-terminal domain [PF18606] (5-66)
  IPR051712 Mono-ADP-ribosyltransferase and antiviral protein [PTHR45740] (1-990)
  IPR057602 PARP12-like, CCCH zinc finger tandem [PF25261] (71-117)

CATH classification: 1.10.10.10